Protein AF-A0A7J8DF54-F1 (afdb_monomer)

Sequence (213 aa):
MPSLLFVFAHPPQPQSCFQDPGPQETVVVGHGPRRYTQPSLGPPCSLTLWSVPFHIGLPCTPLQLRAFLTDILLDQLPNLVDLQGFLAQLALAEPQPPKKDLVFEQIPEIWERLERENKGKWKAIAKHQLRHVFSPSEQDLRLQARRWAETYRLDVLEAVAPERPRCAYCGAEASKRCSRCQNEWYCCRECQVKHWEKHGKVCVLAAQGDRAK

pLDDT: mean 71.34, std 25.26, range [26.42, 96.62]

Nearest PDB structures (foldseek):
  2dan-assembly1_A  TM=8.792E-01  e=9.445E-07  Homo sapiens
  2d8q-assembly1_A  TM=7.319E-01  e=5.600E-06  Homo sapiens
  2odd-assembly1_A  TM=9.461E-01  e=7.891E-03  Homo sapiens
  2od1-assembly1_A  TM=8.367E-01  e=3.822E-03  Homo sapiens
  8j07-assembly1_d4  TM=7.594E-01  e=2.431E-01  Homo sapiens

Solvent-accessible surface area (backbone atoms only — not comparable to full-atom values): 14195 Å² total; per-residue (Å²): 136,85,83,84,82,82,81,83,80,77,84,83,79,88,80,83,93,80,79,89,80,79,92,80,88,90,84,86,84,88,92,74,85,89,68,95,74,82,84,91,77,83,82,84,81,93,57,86,78,82,76,74,76,83,59,88,80,60,83,89,49,77,57,67,54,59,81,72,64,39,70,70,55,33,73,76,37,60,84,46,48,62,53,53,51,51,41,53,50,57,73,71,49,75,83,70,76,84,70,92,63,88,80,85,74,88,72,70,66,64,57,62,52,50,50,68,77,40,61,89,40,56,68,59,52,50,56,49,41,44,63,71,66,74,52,63,51,73,68,52,50,53,51,52,52,48,55,58,54,52,61,70,34,67,72,51,50,54,71,72,42,93,66,81,53,45,11,81,66,79,62,46,74,28,84,41,55,42,90,76,42,64,79,50,41,18,60,46,70,65,48,46,60,73,38,31,84,67,48,52,69,55,40,58,59,50,42,49,63,73,70,79,108

InterPro domains:
  IPR002893 Zinc finger, MYND-type [PF01753] (167-203)
  IPR002893 Zinc finger, MYND-type [PS01360] (167-203)
  IPR002893 Zinc finger, MYND-type [PS50865] (167-203)
  IPR052298 Zinc finger MYND domain-containing protein 10 [PTHR13244] (63-212)

Foldseek 3Di:
DDDDDDDDDDDDDDDDDDDDDDDDDDDDDDDDDDDDDDDDDDDDDDDDPDPPPPPPPDPPPLLVCLVVPDPVNCVVPVVCVVVNVVSVVVVVDDPDDDDPDPDDDDDPCVVVVCCVVCPVVVVVVVVVCVVPPVDDDPVRVVVVVVVVVVCPPPVNVQVPDPDADAAPQPRHGFDDADPQQRPHTHNDPVSCVVCCVVVVVVSVVNNVVVVVD

Mean predicted aligned error: 18.93 Å

Organism: Molossus molossus (NCBI:txid27622)

Structure (mmCIF, N/CA/C/O backbone):
data_AF-A0A7J8DF54-F1
#
_entry.id   AF-A0A7J8DF54-F1
#
loop_
_atom_site.group_PDB
_atom_site.id
_atom_site.type_symbol
_atom_site.label_atom_id
_atom_site.label_alt_id
_atom_site.label_comp_id
_atom_site.label_asym_id
_atom_site.label_entity_id
_atom_site.label_seq_id
_atom_site.pdbx_PDB_ins_code
_atom_site.Cartn_x
_atom_site.Cartn_y
_atom_site.Cartn_z
_atom_site.occupancy
_atom_site.B_iso_or_equiv
_atom_site.auth_seq_id
_atom_site.auth_comp_id
_atom_site.auth_asym_id
_atom_site.auth_atom_id
_atom_site.pdbx_PDB_model_num
ATOM 1 N N . MET A 1 1 ? 28.140 -41.581 22.102 1.00 35.22 1 MET A N 1
ATOM 2 C CA . MET A 1 1 ? 27.310 -40.798 21.164 1.00 35.22 1 MET A CA 1
ATOM 3 C C . MET A 1 1 ? 25.873 -40.867 21.656 1.00 35.22 1 MET A C 1
ATOM 5 O O . MET A 1 1 ? 25.261 -41.910 21.467 1.00 35.22 1 MET A O 1
ATOM 9 N N . PRO A 1 2 ? 25.370 -39.871 22.403 1.00 35.12 2 PRO A N 1
ATOM 10 C CA . PRO A 1 2 ? 23.998 -39.905 22.891 1.00 35.12 2 PRO A CA 1
ATOM 11 C C . PRO A 1 2 ? 23.038 -39.406 21.803 1.00 35.12 2 PRO A C 1
ATOM 13 O O . PRO A 1 2 ? 23.248 -38.350 21.208 1.00 35.12 2 PRO A O 1
ATOM 16 N N . SER A 1 3 ? 22.002 -40.197 21.539 1.00 32.00 3 SER A N 1
ATOM 17 C CA . SER A 1 3 ? 20.913 -39.887 20.615 1.00 32.00 3 SER A CA 1
ATOM 18 C C . SER A 1 3 ? 20.014 -38.795 21.199 1.00 32.00 3 SER A C 1
ATOM 20 O O . SER A 1 3 ? 19.428 -38.976 22.265 1.00 32.00 3 SER A O 1
ATOM 22 N N . LEU A 1 4 ? 19.891 -37.668 20.498 1.00 34.78 4 LEU A N 1
ATOM 23 C CA . LEU A 1 4 ? 18.925 -36.613 20.807 1.00 34.78 4 LEU A CA 1
ATOM 24 C C . LEU A 1 4 ? 17.553 -36.999 20.236 1.00 34.78 4 LEU A C 1
ATOM 26 O O . LEU A 1 4 ? 17.355 -37.014 19.023 1.00 34.78 4 LEU A O 1
ATOM 30 N N . LEU A 1 5 ? 16.607 -37.312 21.120 1.00 34.00 5 LEU A N 1
ATOM 31 C CA . LEU A 1 5 ? 15.184 -37.406 20.797 1.00 34.00 5 LEU A CA 1
ATOM 32 C C . LEU A 1 5 ? 14.621 -35.985 20.649 1.00 34.00 5 LEU A C 1
ATOM 34 O O . LEU A 1 5 ? 14.524 -35.247 21.627 1.00 34.00 5 LEU A O 1
ATOM 38 N N . PHE A 1 6 ? 14.245 -35.602 19.429 1.00 32.59 6 PHE A N 1
ATOM 39 C CA . PHE A 1 6 ? 13.460 -34.394 19.179 1.00 32.59 6 PHE A CA 1
ATOM 40 C C . PHE A 1 6 ? 11.992 -34.667 19.525 1.00 32.59 6 PHE A C 1
ATOM 42 O O . PHE A 1 6 ? 11.303 -35.402 18.820 1.00 32.59 6 PHE A O 1
ATOM 49 N N . VAL A 1 7 ? 11.506 -34.066 20.610 1.00 34.78 7 VAL A N 1
ATOM 50 C CA . VAL A 1 7 ? 10.074 -33.999 20.919 1.00 34.78 7 VAL A CA 1
ATOM 51 C C . VAL A 1 7 ? 9.491 -32.815 20.147 1.00 34.78 7 VAL A C 1
ATOM 53 O O . VAL A 1 7 ? 9.779 -31.662 20.460 1.00 34.78 7 VAL A O 1
ATOM 56 N N . PHE A 1 8 ? 8.685 -33.090 19.121 1.00 30.69 8 PHE A N 1
ATOM 57 C CA . PHE A 1 8 ? 7.884 -32.066 18.449 1.00 30.69 8 PHE A CA 1
ATOM 58 C C . PHE A 1 8 ? 6.693 -31.695 19.340 1.00 30.69 8 PHE A C 1
ATOM 60 O O . PHE A 1 8 ? 5.765 -32.483 19.513 1.00 30.69 8 PHE A O 1
ATOM 67 N N . ALA A 1 9 ? 6.716 -30.492 19.915 1.00 31.70 9 ALA A N 1
ATOM 68 C CA . ALA A 1 9 ? 5.557 -29.908 20.577 1.00 31.70 9 ALA A CA 1
ATOM 69 C C . ALA A 1 9 ? 4.592 -29.347 19.516 1.00 31.70 9 ALA A C 1
ATOM 71 O O . ALA A 1 9 ? 4.962 -28.474 18.731 1.00 31.70 9 ALA A O 1
ATOM 72 N N . HIS A 1 10 ? 3.359 -29.854 19.478 1.00 33.41 10 HIS A N 1
ATOM 73 C CA . HIS A 1 10 ? 2.287 -29.275 18.666 1.00 33.41 10 HIS A CA 1
ATOM 74 C C . HIS A 1 10 ? 1.797 -27.943 19.268 1.00 33.41 10 HIS A C 1
ATOM 76 O O . HIS A 1 10 ? 1.716 -27.827 20.494 1.00 33.41 10 HIS A O 1
ATOM 82 N N . PRO A 1 11 ? 1.427 -26.947 18.440 1.00 33.41 11 PRO A N 1
ATOM 83 C CA . PRO A 1 11 ? 0.829 -25.704 18.922 1.00 33.41 11 PRO A CA 1
ATOM 84 C C . PRO A 1 11 ? -0.600 -25.943 19.452 1.00 33.41 11 PRO A C 1
ATOM 86 O O . PRO A 1 11 ? -1.327 -26.766 18.886 1.00 33.41 11 PRO A O 1
ATOM 89 N N . PRO A 1 12 ? -1.039 -25.231 20.509 1.00 33.69 12 PRO A N 1
ATOM 90 C CA . PRO A 1 12 ? -2.396 -25.364 21.028 1.00 33.69 12 PRO A CA 1
ATOM 91 C C . PRO A 1 12 ? -3.403 -24.701 20.076 1.00 33.69 12 PRO A C 1
ATOM 93 O O . PRO A 1 12 ? -3.160 -23.618 19.544 1.00 33.69 12 PRO A O 1
ATOM 96 N N . GLN A 1 13 ? -4.547 -25.356 19.863 1.00 33.25 13 GLN A N 1
ATOM 97 C CA . GLN A 1 13 ? -5.648 -24.805 19.070 1.00 33.25 13 GLN A CA 1
ATOM 98 C C . GLN A 1 13 ? -6.363 -23.652 19.803 1.00 33.25 13 GLN A C 1
ATOM 100 O O . GLN A 1 13 ? -6.474 -23.694 21.032 1.00 33.25 13 GLN A O 1
ATOM 105 N N . PRO A 1 14 ? -6.898 -22.647 19.081 1.00 33.31 14 PRO A N 1
ATOM 106 C CA . PRO A 1 14 ? -7.627 -21.541 19.689 1.00 33.31 14 PRO A CA 1
ATOM 107 C C . PRO A 1 14 ? -9.037 -21.988 20.103 1.00 33.31 14 PRO A C 1
ATOM 109 O O . PRO A 1 14 ? -9.851 -22.378 19.268 1.00 33.31 14 PRO A O 1
ATOM 112 N N . GLN A 1 15 ? -9.340 -21.925 21.400 1.00 37.19 15 GLN A N 1
ATOM 113 C CA . GLN A 1 15 ? -10.696 -22.138 21.911 1.00 37.19 15 GLN A CA 1
ATOM 114 C C . GLN A 1 15 ? -11.549 -20.879 21.678 1.00 37.19 15 GLN A C 1
ATOM 116 O O . GLN A 1 15 ? -11.128 -19.762 21.967 1.00 37.19 15 GLN A O 1
ATOM 121 N N . SER A 1 16 ? -12.750 -21.060 21.125 1.00 37.34 16 SER A N 1
ATOM 122 C CA . SER A 1 16 ? -13.703 -19.996 20.791 1.00 37.34 16 SER A CA 1
ATOM 123 C C . SER A 1 16 ? -14.364 -19.390 22.039 1.00 37.34 16 SER A C 1
ATOM 125 O O . SER A 1 16 ? -15.027 -20.103 22.788 1.00 37.34 16 SER A O 1
ATOM 127 N N . CYS A 1 17 ? -14.259 -18.071 22.227 1.00 31.08 17 CYS A N 1
ATOM 128 C CA . CYS A 1 17 ? -14.715 -17.354 23.431 1.00 31.08 17 CYS A CA 1
ATOM 129 C C . CYS A 1 17 ? -16.201 -16.923 23.461 1.00 31.08 17 CYS A C 1
ATOM 131 O O . CYS A 1 17 ? -16.537 -16.011 24.212 1.00 31.08 17 CYS A O 1
ATOM 133 N N . PHE A 1 18 ? -17.108 -17.501 22.667 1.00 29.97 18 PHE A N 1
ATOM 134 C CA . PHE A 1 18 ? -18.509 -17.044 22.639 1.00 29.97 18 PHE A CA 1
ATOM 135 C C . PHE A 1 18 ? -19.505 -18.191 22.846 1.00 29.97 18 PHE A C 1
ATOM 137 O O . PHE A 1 18 ? -19.723 -19.001 21.950 1.00 29.97 18 PHE A O 1
ATOM 144 N N . GLN A 1 19 ? -20.145 -18.217 24.018 1.00 33.78 19 GLN A N 1
ATOM 145 C CA . GLN A 1 19 ? -21.355 -18.998 24.302 1.00 33.78 19 GLN A CA 1
ATOM 146 C C . GLN A 1 19 ? -22.517 -18.030 24.614 1.00 33.78 19 GLN A C 1
ATOM 148 O O . GLN A 1 19 ? -22.338 -17.062 25.355 1.00 33.78 19 GLN A O 1
ATOM 153 N N . ASP A 1 20 ? -23.679 -18.253 23.983 1.00 29.00 20 ASP A N 1
ATOM 154 C CA . ASP A 1 20 ? -24.892 -17.409 24.045 1.00 29.00 20 ASP A CA 1
ATOM 155 C C . ASP A 1 20 ? -25.546 -17.413 25.451 1.00 29.00 20 ASP A C 1
ATOM 157 O O . ASP A 1 20 ? -25.724 -18.491 26.022 1.00 29.00 20 ASP A O 1
ATOM 161 N N . PRO A 1 21 ? -26.001 -16.265 26.002 1.00 34.81 21 PRO A N 1
ATOM 162 C CA . PRO A 1 21 ? -26.834 -16.252 27.204 1.00 34.81 21 PRO A CA 1
ATOM 163 C C . PRO A 1 21 ? -28.342 -16.269 26.872 1.00 34.81 21 PRO A C 1
ATOM 165 O O . PRO A 1 21 ? -28.807 -15.556 25.981 1.00 34.81 21 PRO A O 1
ATOM 168 N N . GLY A 1 22 ? -29.101 -17.082 27.622 1.00 33.47 22 GLY A N 1
ATOM 169 C CA . GLY A 1 22 ? -30.567 -17.221 27.566 1.00 33.47 22 GLY A CA 1
ATOM 170 C C . GLY A 1 22 ? -31.366 -16.008 28.092 1.00 33.47 22 GLY A C 1
ATOM 171 O O . GLY A 1 22 ? -30.779 -14.981 28.438 1.00 33.47 22 GLY A O 1
ATOM 172 N N . PRO A 1 23 ? -32.714 -16.088 28.116 1.00 32.75 23 PRO A N 1
ATOM 173 C CA . PRO A 1 23 ? -33.599 -14.920 28.143 1.00 32.75 23 PRO A CA 1
ATOM 174 C C . PRO A 1 23 ? -33.670 -14.246 29.524 1.00 32.75 23 PRO A C 1
ATOM 176 O O . PRO A 1 23 ? -33.671 -14.920 30.549 1.00 32.75 23 PRO A O 1
ATOM 179 N N . GLN A 1 24 ? -33.753 -12.910 29.540 1.00 33.47 24 GLN A N 1
ATOM 180 C CA . GLN A 1 24 ? -33.869 -12.083 30.752 1.00 33.47 24 GLN A CA 1
ATOM 181 C C . GLN A 1 24 ? -35.288 -11.507 30.890 1.00 33.47 24 GLN A C 1
ATOM 183 O O . GLN A 1 24 ? -35.827 -10.965 29.924 1.00 33.47 24 GLN A O 1
ATOM 188 N N . GLU A 1 25 ? -35.866 -11.601 32.091 1.00 26.42 25 GLU A N 1
ATOM 189 C CA . GLU A 1 25 ? -37.124 -10.950 32.479 1.00 26.42 25 GLU A CA 1
ATOM 190 C C . GLU A 1 25 ? -36.948 -9.441 32.736 1.00 26.42 25 GLU A C 1
ATOM 192 O O . GLU A 1 25 ? -35.894 -8.956 33.146 1.00 26.42 25 GLU A O 1
ATOM 197 N N . THR A 1 26 ? -38.017 -8.695 32.465 1.00 34.59 26 THR A N 1
ATOM 198 C CA . THR A 1 26 ? -38.134 -7.232 32.517 1.00 34.59 26 THR A CA 1
ATOM 199 C C . THR A 1 26 ? -38.294 -6.676 33.933 1.00 34.59 26 THR A C 1
ATOM 201 O O . THR A 1 26 ? -39.188 -7.110 34.655 1.00 34.59 26 THR A O 1
ATOM 204 N N . VAL A 1 27 ? -37.556 -5.610 34.274 1.00 28.30 27 VAL A N 1
ATOM 205 C CA . VAL A 1 27 ? -37.884 -4.712 35.399 1.00 28.30 27 VAL A CA 1
ATOM 206 C C . VAL A 1 27 ? -37.726 -3.248 34.967 1.00 28.30 27 VAL A C 1
ATOM 208 O O . VAL A 1 27 ? -36.690 -2.839 34.445 1.00 28.30 27 VAL A O 1
ATOM 211 N N . VAL A 1 28 ? -38.784 -2.466 35.182 1.00 35.03 28 VAL A N 1
ATOM 212 C CA . VAL A 1 28 ? -38.892 -1.008 34.988 1.00 35.03 28 VAL A CA 1
ATOM 213 C C . VAL A 1 28 ? -38.694 -0.331 36.345 1.00 35.03 28 VAL A C 1
ATOM 215 O O . VAL A 1 28 ? -39.341 -0.809 37.260 1.00 35.03 28 VAL A O 1
ATOM 218 N N . VAL A 1 29 ? -37.912 0.763 36.470 1.00 29.02 29 VAL A N 1
ATOM 219 C CA . VAL A 1 29 ? -38.160 1.946 37.354 1.00 29.02 29 VAL A CA 1
ATOM 220 C C . VAL A 1 29 ? -37.135 3.083 37.079 1.00 29.02 29 VAL A C 1
ATOM 222 O O . VAL A 1 29 ? -35.932 2.860 37.157 1.00 29.02 29 VAL A O 1
ATOM 225 N N . GLY A 1 30 ? -37.631 4.320 36.871 1.00 27.95 30 GLY A N 1
ATOM 226 C CA . GLY A 1 30 ? -37.164 5.543 37.571 1.00 27.95 30 GLY A CA 1
ATOM 227 C C . GLY A 1 30 ? -36.132 6.491 36.927 1.00 27.95 30 GLY A C 1
ATOM 228 O O . GLY A 1 30 ? -34.966 6.150 36.775 1.00 27.95 30 GLY A O 1
ATOM 229 N N . HIS A 1 31 ? -36.540 7.743 36.668 1.00 36.81 31 HIS A N 1
ATOM 230 C CA . HIS A 1 31 ? -35.697 8.872 36.236 1.00 36.81 31 HIS A CA 1
ATOM 231 C C . HIS A 1 31 ? -34.959 9.564 37.408 1.00 36.81 31 HIS A C 1
ATOM 233 O O . HIS A 1 31 ? -35.584 9.943 38.394 1.00 36.81 31 HIS A O 1
ATOM 239 N N . GLY A 1 32 ? -33.646 9.799 37.253 1.00 32.03 32 GLY A N 1
ATOM 240 C CA . GLY A 1 32 ? -32.759 10.573 38.144 1.00 32.03 32 GLY A CA 1
ATOM 241 C C . GLY A 1 32 ? -31.349 10.738 37.530 1.00 32.03 32 GLY A C 1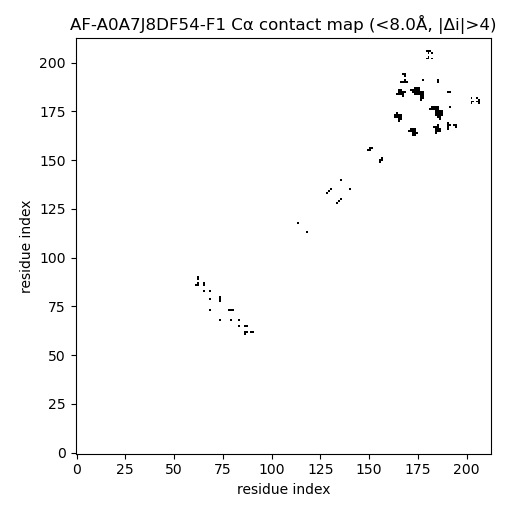
ATOM 242 O O . GLY A 1 32 ? -31.035 10.026 36.571 1.00 32.03 32 GLY A O 1
ATOM 243 N N . PRO A 1 33 ? -30.501 11.687 37.988 1.00 30.23 33 PRO A N 1
ATOM 244 C CA . PRO A 1 33 ? -29.299 12.113 37.266 1.00 30.23 33 PRO A CA 1
ATOM 245 C C . PRO A 1 33 ? -28.225 11.017 37.270 1.00 30.23 33 PRO A C 1
ATOM 247 O O . PRO A 1 33 ? -27.936 10.418 38.306 1.00 30.23 33 PRO A O 1
ATOM 250 N N . ARG A 1 34 ? -27.654 10.742 36.089 1.00 33.94 34 ARG A N 1
ATOM 251 C CA . ARG A 1 34 ? -26.791 9.584 35.802 1.00 33.94 34 ARG A CA 1
ATOM 252 C C . ARG A 1 34 ? -25.570 9.516 36.726 1.00 33.94 34 ARG A C 1
ATOM 254 O O . ARG A 1 34 ? -24.544 10.135 36.463 1.00 33.94 34 ARG A O 1
ATOM 261 N N . ARG A 1 35 ? -25.661 8.679 37.759 1.00 31.02 35 ARG A N 1
ATOM 262 C CA . ARG A 1 35 ? -24.515 7.994 38.363 1.00 31.02 35 ARG A CA 1
ATOM 263 C C . ARG A 1 35 ? -24.384 6.644 37.665 1.00 31.02 35 ARG A C 1
ATOM 265 O O . ARG A 1 35 ? -25.375 5.930 37.545 1.00 31.02 35 ARG A O 1
ATOM 272 N N . TYR A 1 36 ? -23.192 6.307 37.181 1.00 29.86 36 TYR A N 1
ATOM 273 C CA . TYR A 1 36 ? -22.904 4.959 36.693 1.00 29.86 36 TYR A CA 1
ATOM 274 C C . TYR A 1 36 ? -22.988 3.987 37.879 1.00 29.86 36 TYR A C 1
ATOM 276 O O . TYR A 1 36 ? -22.065 3.906 38.684 1.00 29.86 36 TYR A O 1
ATOM 284 N N . THR A 1 37 ? -24.112 3.286 38.019 1.00 32.31 37 THR A N 1
ATOM 285 C CA . THR A 1 37 ? -24.270 2.154 38.936 1.00 32.31 37 THR A CA 1
ATOM 286 C C . THR A 1 37 ? -24.008 0.858 38.169 1.00 32.31 37 THR A C 1
ATOM 288 O O . THR A 1 37 ? -24.681 0.550 37.187 1.00 32.31 37 THR A O 1
ATOM 291 N N . GLN A 1 38 ? -22.995 0.102 38.598 1.00 34.69 38 GLN A N 1
ATOM 292 C CA . GLN A 1 38 ? -22.789 -1.282 38.165 1.00 34.69 38 GLN A CA 1
ATOM 293 C C . GLN A 1 38 ? -23.916 -2.163 38.742 1.00 34.69 38 GLN A C 1
ATOM 295 O O . GLN A 1 38 ? -24.194 -2.046 39.937 1.00 34.69 38 GLN A O 1
ATOM 300 N N . PRO A 1 39 ? -24.564 -3.049 37.961 1.00 29.81 39 PRO A N 1
ATOM 301 C CA . PRO A 1 39 ? -25.486 -4.029 38.517 1.00 29.81 39 PRO A CA 1
ATOM 302 C C . PRO A 1 39 ? -24.705 -5.192 39.139 1.00 29.81 39 PRO A C 1
ATOM 304 O O . PRO A 1 39 ? -23.870 -5.819 38.488 1.00 29.81 39 PRO A O 1
ATOM 307 N N . SER A 1 40 ? -25.004 -5.492 40.400 1.00 38.12 40 SER A N 1
ATOM 308 C CA . SER A 1 40 ? -24.534 -6.674 41.117 1.00 38.12 40 SER A CA 1
ATOM 309 C C . SER A 1 40 ? -25.308 -7.923 40.676 1.00 38.12 40 SER A C 1
ATOM 311 O O . SER A 1 40 ? -26.497 -8.046 40.965 1.00 38.12 40 SER A O 1
ATOM 313 N N . LEU A 1 41 ? -24.624 -8.871 40.037 1.00 33.47 41 LEU A N 1
ATOM 314 C CA . LEU A 1 41 ? -25.020 -10.279 39.931 1.00 33.47 41 LEU A CA 1
ATOM 315 C C . LEU A 1 41 ? -23.773 -11.108 40.283 1.00 33.47 41 LEU A C 1
ATOM 317 O O . LEU A 1 41 ? -22.736 -10.949 39.643 1.00 33.47 41 LEU A O 1
ATOM 321 N N . GLY A 1 42 ? -23.833 -11.914 41.347 1.00 32.62 42 GLY A N 1
ATOM 322 C CA . GLY A 1 42 ? -22.745 -12.831 41.731 1.00 32.62 42 GLY A CA 1
ATOM 323 C C . GLY A 1 42 ? -22.825 -14.181 41.002 1.00 32.62 42 GLY A C 1
ATOM 324 O O . GLY A 1 42 ? -23.674 -14.340 40.130 1.00 32.62 42 GLY A O 1
ATOM 325 N N . PRO A 1 43 ? -22.053 -15.197 41.435 1.00 33.25 43 PRO A N 1
ATOM 326 C CA . PRO A 1 43 ? -20.604 -15.215 41.645 1.00 33.25 43 PRO A CA 1
ATOM 327 C C . PRO A 1 43 ? -19.854 -15.583 40.332 1.00 33.25 43 PRO A C 1
ATOM 329 O O . PRO A 1 43 ? -20.440 -16.188 39.433 1.00 33.25 43 PRO A O 1
ATOM 332 N N . PRO A 1 44 ? -18.563 -15.236 40.177 1.00 35.53 44 PRO A N 1
ATOM 333 C CA . PRO A 1 44 ? -17.842 -15.410 38.918 1.00 35.53 44 PRO A CA 1
ATOM 334 C C . PRO A 1 44 ? -17.349 -16.848 38.706 1.00 35.53 44 PRO A C 1
ATOM 336 O O . PRO A 1 44 ? -16.890 -17.520 39.630 1.00 35.53 44 PRO A O 1
ATOM 339 N N . CYS A 1 45 ? -17.391 -17.285 37.447 1.00 28.95 45 CYS A N 1
ATOM 340 C CA . CYS A 1 45 ? -16.659 -18.450 36.968 1.00 28.95 45 CYS A CA 1
ATOM 341 C C . CYS A 1 45 ? -15.166 -18.324 37.303 1.00 28.95 45 CYS A C 1
ATOM 343 O O . CYS A 1 45 ? -14.555 -17.271 37.125 1.00 28.95 45 CYS A O 1
ATOM 345 N N . SER A 1 46 ? -14.596 -19.437 37.758 1.00 39.56 46 SER A N 1
ATOM 346 C CA . SER A 1 46 ? -13.170 -19.658 37.983 1.00 39.56 46 SER A CA 1
ATOM 347 C C . SER A 1 46 ? -12.372 -19.461 36.687 1.00 39.56 46 SER A C 1
ATOM 349 O O . SER A 1 46 ? -12.168 -20.402 35.925 1.00 39.56 46 SER A O 1
ATOM 351 N N . LEU A 1 47 ? -11.916 -18.233 36.451 1.00 34.81 47 LEU A N 1
ATOM 352 C CA . LEU A 1 47 ? -10.840 -17.890 35.524 1.00 34.81 47 LEU A CA 1
ATOM 353 C C . LEU A 1 47 ? -9.816 -17.068 36.308 1.00 34.81 47 LEU A C 1
ATOM 355 O O . LEU A 1 47 ? -9.837 -15.840 36.346 1.00 34.81 47 LEU A O 1
ATOM 359 N N . THR A 1 48 ? -8.936 -17.778 37.006 1.00 39.88 48 THR A N 1
ATOM 360 C CA . THR A 1 48 ? -7.640 -17.241 37.420 1.00 39.88 48 THR A CA 1
ATOM 361 C C . THR A 1 48 ? -6.856 -16.836 36.169 1.00 39.88 48 THR A C 1
ATOM 363 O O . THR A 1 48 ? -6.808 -17.612 35.218 1.00 39.88 48 THR A O 1
ATOM 366 N N . LEU A 1 49 ? -6.229 -15.652 36.214 1.00 39.75 49 LEU A N 1
ATOM 367 C CA . LEU A 1 49 ? -5.862 -14.775 35.086 1.00 39.75 49 LEU A CA 1
ATOM 368 C C . LEU A 1 49 ? -7.136 -14.163 34.480 1.00 39.75 49 LEU A C 1
ATOM 370 O O . LEU A 1 49 ? -7.776 -14.789 33.654 1.00 39.75 49 LEU A O 1
ATOM 374 N N . TRP A 1 50 ? -7.609 -12.965 34.823 1.00 29.72 50 TRP A N 1
ATOM 375 C CA . TRP A 1 50 ? -6.915 -11.685 34.939 1.00 29.72 50 TRP A CA 1
ATOM 376 C C . TRP A 1 50 ? -7.206 -11.038 36.301 1.00 29.72 50 TRP A C 1
ATOM 378 O O . TRP A 1 50 ? -8.232 -10.400 36.517 1.00 29.72 50 TRP A O 1
ATOM 388 N N . SER A 1 51 ? -6.270 -11.167 37.230 1.00 31.70 51 SER A N 1
ATOM 389 C CA . SER A 1 51 ? -6.157 -10.252 38.365 1.00 31.70 51 SER A CA 1
ATOM 390 C C . SER A 1 51 ? -4.777 -9.628 38.294 1.00 31.70 51 SER A C 1
ATOM 392 O O . SER A 1 51 ? -3.908 -9.914 39.107 1.00 31.70 51 SER A O 1
ATOM 394 N N . VAL A 1 52 ? -4.558 -8.792 37.277 1.00 30.53 52 VAL A N 1
ATOM 395 C CA . VAL A 1 52 ? -3.651 -7.672 37.505 1.00 30.53 52 VAL A CA 1
ATOM 396 C C . VAL A 1 52 ? -4.497 -6.711 38.331 1.00 30.53 52 VAL A C 1
ATOM 398 O O . VAL A 1 52 ? -5.516 -6.245 37.814 1.00 30.53 52 VAL A O 1
ATOM 401 N N . PRO A 1 53 ? -4.194 -6.478 39.618 1.00 32.19 53 PRO A N 1
ATOM 402 C CA . PRO A 1 53 ? -4.865 -5.422 40.347 1.00 32.19 53 PRO A CA 1
ATOM 403 C C . PRO A 1 53 ? -4.680 -4.157 39.518 1.00 32.19 53 PRO A C 1
ATOM 405 O O . PRO A 1 53 ? -3.556 -3.707 39.291 1.00 32.19 53 PRO A O 1
ATOM 408 N N . PHE A 1 54 ? -5.787 -3.604 39.030 1.00 36.59 54 PHE A N 1
ATOM 409 C CA . PHE A 1 54 ? -5.823 -2.208 38.647 1.00 36.59 54 PHE A CA 1
ATOM 410 C C . PHE A 1 54 ? -5.587 -1.463 39.961 1.00 36.59 54 PHE A C 1
ATOM 412 O O . PHE A 1 54 ? -6.519 -1.173 40.709 1.00 36.59 54 PHE A O 1
ATOM 419 N N . HIS A 1 55 ? -4.313 -1.304 40.323 1.00 32.84 55 HIS A N 1
ATOM 420 C CA . HIS A 1 55 ? -3.895 -0.491 41.442 1.00 32.84 55 HIS A CA 1
ATOM 421 C C . HIS A 1 55 ? -4.321 0.926 41.086 1.00 32.84 55 HIS A C 1
ATOM 423 O O . HIS A 1 55 ? -3.626 1.660 40.386 1.00 32.84 55 HIS A O 1
ATOM 429 N N . ILE A 1 56 ? -5.505 1.290 41.568 1.00 38.22 56 ILE A N 1
ATOM 430 C CA . ILE A 1 56 ? -5.917 2.663 41.807 1.00 38.22 56 ILE A CA 1
ATOM 431 C C . ILE A 1 56 ? -4.860 3.220 42.772 1.00 38.22 56 ILE A C 1
ATOM 433 O O . ILE A 1 56 ? -4.969 3.054 43.982 1.00 38.22 56 ILE A O 1
ATOM 437 N N . GLY A 1 57 ? -3.747 3.726 42.244 1.00 35.66 57 GLY A N 1
ATOM 438 C CA . GLY A 1 57 ? -2.590 4.071 43.072 1.00 35.66 57 GLY A CA 1
ATOM 439 C C . GLY A 1 57 ? -1.347 4.533 42.322 1.00 35.66 57 G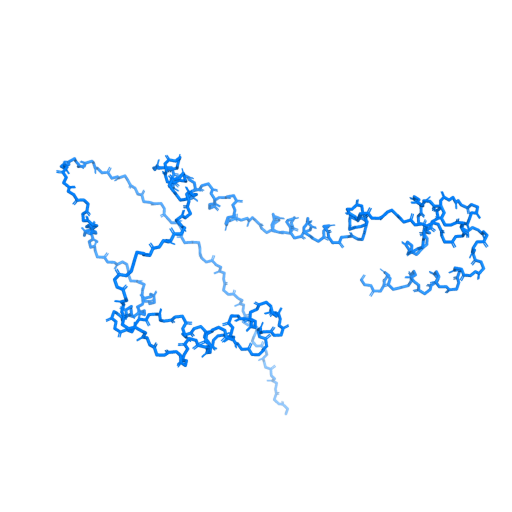LY A C 1
ATOM 440 O O . GLY A 1 57 ? -0.534 5.237 42.908 1.00 35.66 57 GLY A O 1
ATOM 441 N N . LEU A 1 58 ? -1.210 4.229 41.031 1.00 39.94 58 LEU A N 1
ATOM 442 C CA . LEU A 1 58 ? -0.244 4.916 40.176 1.00 39.94 58 LEU A CA 1
ATOM 443 C C . LEU A 1 58 ? -1.006 5.457 38.968 1.00 39.94 58 LEU A C 1
ATOM 445 O O . LEU A 1 58 ? -1.626 4.661 38.259 1.00 39.94 58 LEU A O 1
ATOM 449 N N . PRO A 1 59 ? -1.025 6.782 38.730 1.00 44.09 59 PRO A N 1
ATOM 450 C CA . PRO A 1 59 ? -1.565 7.295 37.482 1.00 44.09 59 PRO A CA 1
ATOM 451 C C . PRO A 1 59 ? -0.850 6.557 36.349 1.00 44.09 59 PRO A C 1
ATOM 453 O O . PRO A 1 59 ? 0.381 6.489 36.347 1.00 44.09 59 PRO A O 1
ATOM 456 N N . CYS A 1 60 ? -1.610 5.965 35.422 1.00 45.75 60 CYS A N 1
ATOM 457 C CA . CYS A 1 60 ? -1.082 5.504 34.140 1.00 45.75 60 CYS A CA 1
ATOM 458 C C . CYS A 1 60 ? -0.565 6.746 33.413 1.00 45.75 60 CYS A C 1
ATOM 460 O O . CYS A 1 60 ? -1.274 7.364 32.622 1.00 45.75 60 CYS A O 1
ATOM 462 N N . THR A 1 61 ? 0.628 7.206 33.781 1.00 63.94 61 THR A N 1
ATOM 463 C CA . THR A 1 61 ? 1.244 8.342 33.125 1.00 63.94 61 THR A CA 1
ATOM 464 C C . THR A 1 61 ? 1.710 7.857 31.759 1.00 63.94 61 THR A C 1
ATOM 466 O O . THR A 1 61 ? 2.209 6.731 31.639 1.00 63.94 61 THR A O 1
ATOM 469 N N . PRO A 1 62 ? 1.599 8.691 30.714 1.00 68.69 62 PRO A N 1
ATOM 470 C CA . PRO A 1 62 ? 2.106 8.351 29.385 1.00 68.69 62 PRO A CA 1
ATOM 471 C C . PRO A 1 62 ? 3.600 7.960 29.404 1.00 68.69 62 PRO A C 1
ATOM 473 O O . PRO A 1 62 ? 4.085 7.303 28.491 1.00 68.69 62 PRO A O 1
ATOM 476 N N . LEU A 1 63 ? 4.322 8.275 30.486 1.00 79.69 63 LEU A N 1
ATOM 477 C CA . LEU A 1 63 ? 5.720 7.922 30.719 1.00 79.69 63 LEU A CA 1
ATOM 478 C C . LEU A 1 63 ? 5.992 6.412 30.795 1.00 79.69 63 LEU A C 1
ATOM 480 O O . LEU A 1 63 ? 7.101 5.998 30.461 1.00 79.69 63 LEU A O 1
ATOM 484 N N . GLN A 1 64 ? 5.014 5.581 31.177 1.00 81.12 64 GLN A N 1
ATOM 485 C CA . GLN A 1 64 ? 5.187 4.120 31.206 1.00 81.12 64 GLN A CA 1
ATOM 486 C C . GLN A 1 64 ? 5.445 3.533 29.808 1.00 81.12 64 GLN A C 1
ATOM 488 O O . GLN A 1 64 ? 6.101 2.500 29.685 1.00 81.12 64 GLN A O 1
ATOM 493 N N . LEU A 1 65 ? 5.006 4.226 28.750 1.00 83.56 65 LEU A N 1
ATOM 494 C CA . LEU A 1 65 ? 5.220 3.823 27.357 1.00 83.56 65 LEU A CA 1
ATOM 495 C C . LEU A 1 65 ? 6.701 3.839 26.954 1.00 83.56 65 LEU A C 1
ATOM 497 O O . LEU A 1 65 ? 7.096 3.103 26.055 1.00 83.56 65 LEU A O 1
ATOM 501 N N . ARG A 1 66 ? 7.543 4.618 27.648 1.00 83.75 66 ARG A N 1
ATOM 502 C CA . ARG A 1 66 ? 8.982 4.722 27.353 1.00 83.75 66 ARG A CA 1
ATOM 503 C C . ARG A 1 66 ? 9.702 3.380 27.453 1.00 83.75 66 ARG A C 1
ATOM 505 O O . ARG A 1 66 ? 10.610 3.136 26.673 1.00 83.75 66 ARG A O 1
ATOM 512 N N . ALA A 1 67 ? 9.282 2.509 28.372 1.00 85.12 67 ALA A N 1
ATOM 513 C CA . ALA A 1 67 ? 9.878 1.184 28.546 1.00 85.12 67 ALA A CA 1
ATOM 514 C C . ALA A 1 67 ? 9.605 0.238 27.361 1.00 85.12 67 ALA A C 1
ATOM 516 O O . ALA A 1 67 ? 10.312 -0.751 27.192 1.00 85.12 67 ALA A O 1
ATOM 517 N N . PHE A 1 68 ? 8.591 0.540 26.546 1.00 88.19 68 PHE A N 1
ATOM 518 C CA . PHE A 1 68 ? 8.188 -0.269 25.395 1.00 88.19 68 PHE A CA 1
ATOM 519 C C . PHE A 1 68 ? 8.704 0.289 24.058 1.00 88.19 68 PHE A C 1
ATOM 521 O O . PHE A 1 68 ? 8.688 -0.427 23.059 1.00 88.19 68 PHE A O 1
ATOM 528 N N . LEU A 1 69 ? 9.189 1.537 24.030 1.00 88.94 69 LEU A N 1
ATOM 529 C CA . LEU A 1 69 ? 9.824 2.163 22.864 1.00 88.94 69 LEU A CA 1
ATOM 530 C C . LEU A 1 69 ? 11.310 1.785 22.799 1.00 88.94 69 LEU A C 1
ATOM 532 O O . LEU A 1 69 ? 12.185 2.612 23.059 1.00 88.94 69 LEU A O 1
ATOM 536 N N . THR A 1 70 ? 11.581 0.513 22.508 1.00 92.19 70 THR A N 1
ATOM 537 C CA . THR A 1 70 ? 12.944 -0.005 22.322 1.00 92.19 70 THR A CA 1
ATOM 538 C C . THR A 1 70 ? 13.549 0.478 21.006 1.00 92.19 70 THR A C 1
ATOM 540 O O . THR A 1 70 ? 12.823 0.737 20.048 1.00 92.19 70 THR A O 1
ATOM 543 N N . ASP A 1 71 ? 14.880 0.528 20.925 1.00 90.81 71 ASP A N 1
ATOM 544 C CA . ASP A 1 71 ? 15.592 0.982 19.719 1.00 90.81 71 ASP A CA 1
ATOM 545 C C . ASP A 1 71 ? 15.206 0.170 18.476 1.00 90.81 71 ASP A C 1
ATOM 547 O O . ASP A 1 71 ? 14.955 0.730 17.417 1.00 90.81 71 ASP A O 1
ATOM 551 N N . ILE A 1 72 ? 15.018 -1.146 18.631 1.00 93.00 72 ILE A N 1
ATOM 552 C CA . ILE A 1 72 ? 14.552 -2.025 17.547 1.00 93.00 72 ILE A CA 1
ATOM 553 C C . ILE A 1 72 ? 13.181 -1.573 17.036 1.00 93.00 72 ILE A C 1
ATOM 555 O O . ILE A 1 72 ? 12.935 -1.547 15.834 1.00 93.00 72 ILE A O 1
ATOM 559 N N . LEU A 1 73 ? 12.266 -1.233 17.944 1.00 92.19 73 LEU A N 1
ATOM 560 C CA . LEU A 1 73 ? 10.920 -0.816 17.578 1.00 92.19 73 LEU A CA 1
ATOM 561 C C . LEU A 1 73 ? 10.932 0.553 16.891 1.00 92.19 73 LEU A C 1
ATOM 563 O O . LEU A 1 73 ? 10.166 0.759 15.955 1.00 92.19 73 LEU A O 1
ATOM 567 N N . LEU A 1 74 ? 11.826 1.450 17.302 1.00 91.38 74 LEU A N 1
ATOM 568 C CA . LEU A 1 74 ? 12.028 2.748 16.659 1.00 91.38 74 LEU A CA 1
ATOM 569 C C . LEU A 1 74 ? 12.676 2.615 15.277 1.00 91.38 74 LEU A C 1
ATOM 571 O O . LEU A 1 74 ? 12.264 3.313 14.356 1.00 91.38 74 LEU A O 1
ATOM 575 N N . ASP A 1 75 ? 13.602 1.672 15.098 1.00 92.69 75 ASP A N 1
ATOM 576 C CA . ASP A 1 75 ? 14.187 1.356 13.791 1.00 92.69 75 ASP A CA 1
ATOM 577 C C . ASP A 1 75 ? 13.132 0.817 12.814 1.00 92.69 75 ASP A C 1
ATOM 579 O O . ASP A 1 75 ? 13.156 1.132 11.625 1.00 92.69 75 ASP A O 1
ATOM 583 N N . GLN A 1 76 ? 12.185 0.006 13.303 1.00 93.44 76 GLN A N 1
ATOM 584 C CA . GLN A 1 76 ? 11.086 -0.506 12.476 1.00 93.44 76 GLN A CA 1
ATOM 585 C C . GLN A 1 76 ? 9.973 0.530 12.248 1.00 93.44 76 GLN A C 1
ATOM 587 O O . GLN A 1 76 ? 9.288 0.477 11.226 1.00 93.44 76 GLN A O 1
ATOM 592 N N . LEU A 1 77 ? 9.765 1.449 13.194 1.00 93.38 77 LEU A N 1
ATOM 593 C CA . LEU A 1 77 ? 8.687 2.441 13.200 1.00 93.38 77 LEU A CA 1
ATOM 594 C C . LEU A 1 77 ? 9.256 3.837 13.522 1.00 93.38 77 LEU A C 1
ATOM 596 O O . LEU A 1 77 ? 9.035 4.363 14.618 1.00 93.38 77 LEU A O 1
ATOM 600 N N . PRO A 1 78 ? 9.968 4.474 12.571 1.00 89.56 78 PRO A N 1
ATOM 601 C CA . PRO A 1 78 ? 10.674 5.737 12.812 1.00 89.56 78 PRO A CA 1
ATOM 602 C C . PRO A 1 78 ? 9.741 6.899 13.182 1.00 89.56 78 PRO A C 1
ATOM 604 O O . PRO A 1 78 ? 10.156 7.857 13.826 1.00 89.56 78 PRO A O 1
ATOM 607 N N . ASN A 1 79 ? 8.451 6.801 12.856 1.00 87.00 79 ASN A N 1
ATOM 608 C CA . ASN A 1 79 ? 7.421 7.752 13.278 1.00 87.00 79 ASN A CA 1
ATOM 609 C C . ASN A 1 79 ? 7.193 7.788 14.802 1.00 87.00 79 ASN A C 1
ATOM 611 O O . ASN A 1 79 ? 6.517 8.687 15.297 1.00 87.00 79 ASN A O 1
ATOM 615 N N . LEU A 1 80 ? 7.715 6.817 15.555 1.00 91.94 80 LEU A N 1
ATOM 616 C CA . LEU A 1 80 ? 7.619 6.779 17.015 1.00 91.94 80 LEU A CA 1
ATOM 617 C C . LEU A 1 80 ? 8.782 7.492 17.718 1.00 91.94 80 LEU A C 1
ATOM 619 O O . LEU A 1 80 ? 8.731 7.674 18.936 1.00 91.94 80 LEU A O 1
ATOM 623 N N . VAL A 1 81 ? 9.798 7.938 16.976 1.00 92.00 81 VAL A N 1
ATOM 624 C CA . VAL A 1 81 ? 10.937 8.688 17.529 1.00 92.00 81 VAL A CA 1
ATOM 625 C C . VAL A 1 81 ? 10.466 10.006 18.147 1.00 92.00 81 VAL A C 1
ATOM 627 O O . VAL A 1 81 ? 10.840 10.330 19.276 1.00 92.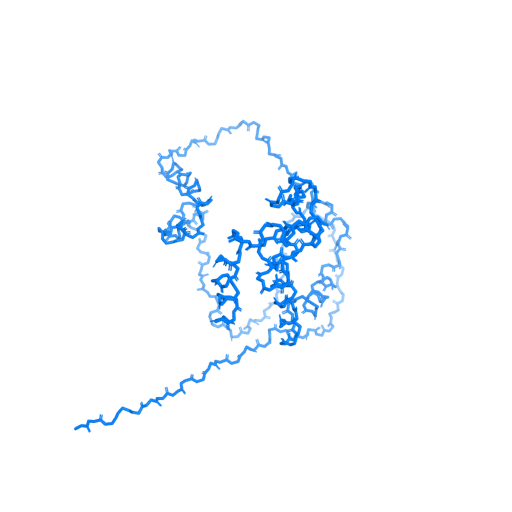00 81 VAL A O 1
ATOM 630 N N . ASP A 1 82 ? 9.556 10.714 17.474 1.00 91.25 82 ASP A N 1
ATOM 631 C CA . ASP A 1 82 ? 8.974 11.960 17.986 1.00 91.25 82 ASP A CA 1
ATOM 632 C C . ASP A 1 82 ? 8.203 11.731 19.293 1.00 91.25 82 ASP A C 1
ATOM 634 O O . ASP A 1 82 ? 8.289 12.525 20.233 1.00 91.25 82 ASP A O 1
ATOM 638 N N . LEU A 1 83 ? 7.497 10.599 19.393 1.00 90.94 83 LEU A N 1
ATOM 639 C CA . LEU A 1 83 ? 6.800 10.204 20.613 1.00 90.94 83 LEU A CA 1
ATOM 640 C C . LEU A 1 83 ? 7.789 9.914 21.749 1.00 90.94 83 LEU A C 1
ATOM 642 O O . LEU A 1 83 ? 7.564 10.354 22.876 1.00 90.94 83 LEU A O 1
ATOM 646 N N . GLN A 1 84 ? 8.893 9.213 21.477 1.00 90.62 84 GLN A N 1
ATOM 647 C CA . GLN A 1 84 ? 9.931 8.958 22.480 1.00 90.62 84 GLN A CA 1
ATOM 648 C C . GLN A 1 84 ? 10.535 10.272 23.001 1.00 90.62 84 GLN A C 1
ATOM 650 O O . GLN A 1 84 ? 10.678 10.445 24.216 1.00 90.62 84 GLN A O 1
ATOM 655 N N . GLY A 1 85 ? 10.821 11.215 22.097 1.00 89.75 85 GLY A N 1
ATOM 656 C CA . GLY A 1 85 ? 11.297 12.555 22.435 1.00 89.75 85 GLY A CA 1
ATOM 657 C C . GLY A 1 85 ? 10.302 13.323 23.306 1.00 89.75 85 GLY A C 1
ATOM 658 O O . GLY A 1 85 ? 10.672 13.840 24.360 1.00 89.75 85 GLY A O 1
ATOM 659 N N . PHE A 1 86 ? 9.023 13.323 22.931 1.00 90.19 86 PHE A N 1
ATOM 660 C CA . PHE A 1 86 ? 7.960 13.963 23.707 1.00 90.19 86 PHE A CA 1
ATOM 661 C C . PHE A 1 86 ? 7.805 13.355 25.110 1.00 90.19 86 PHE A C 1
ATOM 663 O O . PHE A 1 86 ? 7.694 14.073 26.103 1.00 90.19 86 PHE A O 1
ATOM 670 N N . LEU A 1 87 ? 7.864 12.028 25.234 1.00 89.50 87 LEU A N 1
ATOM 671 C CA . LEU A 1 87 ? 7.793 11.355 26.532 1.00 89.50 87 LEU A CA 1
ATOM 672 C C . LEU A 1 87 ? 9.020 11.639 27.410 1.00 89.50 87 LEU A C 1
ATOM 674 O O . LEU A 1 87 ? 8.897 11.705 28.635 1.00 89.50 87 LEU A O 1
ATOM 678 N N . ALA A 1 88 ? 10.201 11.814 26.813 1.00 87.69 88 ALA A N 1
ATOM 679 C CA . ALA A 1 88 ? 11.390 12.254 27.536 1.00 87.69 88 ALA A CA 1
ATOM 680 C C . ALA A 1 88 ? 11.241 13.703 28.030 1.00 87.69 88 ALA A C 1
ATOM 682 O O . ALA A 1 88 ? 11.562 13.978 29.185 1.00 87.69 88 ALA A O 1
ATOM 683 N N . GLN A 1 89 ? 10.683 14.597 27.207 1.00 87.62 89 GLN A N 1
ATOM 684 C CA . GLN A 1 89 ? 10.367 15.975 27.600 1.00 87.62 89 GLN A CA 1
ATOM 685 C C . GLN A 1 89 ? 9.362 16.018 28.755 1.00 87.62 89 GLN A C 1
ATOM 687 O O . GLN A 1 89 ? 9.601 16.705 29.744 1.00 87.62 89 GLN A O 1
ATOM 692 N N . LEU A 1 90 ? 8.279 15.237 28.684 1.00 84.62 90 LEU A N 1
ATOM 693 C CA . LEU A 1 90 ? 7.284 15.149 29.758 1.00 84.62 90 LEU A CA 1
ATOM 694 C C . LEU A 1 90 ? 7.857 14.605 31.070 1.00 84.62 90 LEU A C 1
ATOM 696 O O . LEU A 1 90 ? 7.389 14.986 32.135 1.00 84.62 90 LEU A O 1
ATOM 700 N N . ALA A 1 91 ? 8.850 13.716 31.012 1.00 84.69 91 ALA A N 1
ATOM 701 C CA . ALA A 1 91 ? 9.486 13.185 32.215 1.00 84.69 91 ALA A CA 1
ATOM 702 C C . ALA A 1 91 ? 10.394 14.201 32.921 1.00 84.69 91 ALA A C 1
ATOM 704 O O . ALA A 1 91 ? 10.655 14.054 34.111 1.00 84.69 91 ALA A O 1
ATOM 705 N N . LEU A 1 92 ? 10.899 15.187 32.177 1.00 84.69 92 LEU A N 1
ATOM 706 C CA . LEU A 1 92 ? 11.711 16.286 32.699 1.00 84.69 92 LEU A CA 1
ATOM 707 C C . LEU A 1 92 ? 10.857 17.503 33.080 1.00 84.69 92 LEU A C 1
ATOM 709 O O . LEU A 1 92 ? 11.301 18.338 33.862 1.00 84.69 92 LEU A O 1
ATOM 713 N N . ALA A 1 93 ? 9.649 17.618 32.524 1.00 81.31 93 ALA A N 1
ATOM 714 C CA . ALA A 1 93 ? 8.731 18.705 32.815 1.00 81.31 93 ALA A CA 1
ATOM 715 C C . ALA A 1 93 ? 8.141 18.559 34.225 1.00 81.31 93 ALA A C 1
ATOM 717 O O . ALA A 1 93 ? 7.480 17.571 34.544 1.00 81.31 93 ALA A O 1
ATOM 718 N N . GLU A 1 94 ? 8.329 19.576 35.066 1.00 72.69 94 GLU A N 1
ATOM 719 C CA . GLU A 1 94 ? 7.620 19.658 36.341 1.00 72.69 94 GLU A CA 1
ATOM 720 C C . GLU A 1 94 ? 6.119 19.865 36.082 1.00 72.69 94 GLU A C 1
ATOM 722 O O . GLU A 1 94 ? 5.752 20.761 35.305 1.00 72.69 94 GLU A O 1
ATOM 727 N N . PRO A 1 95 ? 5.229 19.073 36.714 1.00 66.50 95 PRO A N 1
ATOM 728 C CA . PRO A 1 95 ? 3.797 19.252 36.555 1.00 66.50 95 PRO A CA 1
ATOM 729 C C . PRO A 1 95 ? 3.422 20.637 37.075 1.00 66.50 95 PRO A C 1
ATOM 731 O O . PRO A 1 95 ? 3.481 20.916 38.273 1.00 66.50 95 PRO A O 1
ATOM 734 N N . GLN A 1 96 ? 3.042 21.521 36.155 1.00 66.62 96 GLN A N 1
ATOM 735 C CA . GLN A 1 96 ? 2.518 22.826 36.521 1.00 66.62 96 GLN A CA 1
ATOM 736 C C . GLN A 1 96 ? 1.239 22.612 37.343 1.00 66.62 96 GLN A C 1
ATOM 738 O O . GLN A 1 96 ? 0.412 21.773 36.961 1.00 66.62 96 GLN A O 1
ATOM 743 N N . PRO A 1 97 ? 1.040 23.345 38.453 1.00 68.38 97 PRO A N 1
ATOM 744 C CA . PRO A 1 97 ? -0.226 23.293 39.167 1.00 68.38 97 PRO A CA 1
ATOM 745 C C . PRO A 1 97 ? -1.352 23.622 38.176 1.00 68.38 97 PRO A C 1
ATOM 747 O O . PRO A 1 97 ? -1.168 24.517 37.342 1.00 68.38 97 PRO A O 1
ATOM 750 N N . PRO A 1 98 ? -2.488 22.901 38.217 1.00 64.69 98 PRO A N 1
ATOM 751 C CA . PRO A 1 98 ? -3.547 23.059 37.232 1.00 64.69 98 PRO A CA 1
ATOM 752 C C . PRO A 1 98 ? -4.014 24.513 37.235 1.00 64.69 98 PRO A C 1
ATOM 754 O O . PRO A 1 98 ? -4.643 24.983 38.188 1.00 64.69 98 PRO A O 1
ATOM 757 N N . LYS A 1 99 ? -3.665 25.246 36.175 1.00 68.50 99 LYS A N 1
ATOM 758 C CA . LYS A 1 99 ? -4.176 26.594 35.960 1.00 68.50 99 LYS A CA 1
ATOM 759 C C . LYS A 1 99 ? -5.670 26.453 35.707 1.00 68.50 99 LYS A C 1
ATOM 761 O O . LYS A 1 99 ? -6.082 25.623 34.902 1.00 68.50 99 LYS A O 1
ATOM 766 N N . LYS A 1 100 ? -6.491 27.244 36.400 1.00 68.88 100 LYS A N 1
ATOM 767 C CA . LYS A 1 100 ? -7.949 27.300 36.188 1.00 68.88 100 LYS A CA 1
ATOM 768 C C . LYS A 1 100 ? -8.288 28.061 34.897 1.00 68.88 100 LYS A C 1
ATOM 770 O O . LYS A 1 100 ? -9.214 28.867 34.882 1.00 68.88 100 LYS A O 1
ATOM 775 N N . ASP A 1 101 ? -7.499 27.852 33.853 1.00 65.06 101 ASP A N 1
ATOM 776 C CA . ASP A 1 101 ? -7.693 28.490 32.563 1.00 65.06 101 ASP A CA 1
ATOM 777 C C . ASP A 1 101 ? -8.722 27.686 31.767 1.00 65.06 101 ASP A C 1
ATOM 779 O O . ASP A 1 101 ? -8.879 26.476 31.949 1.00 65.06 101 ASP A O 1
ATOM 783 N N . LEU A 1 102 ? -9.467 28.380 30.908 1.00 70.44 102 LEU A N 1
ATOM 784 C CA . LEU A 1 102 ? -10.479 27.773 30.055 1.00 70.44 102 LEU A CA 1
ATOM 785 C C . LEU A 1 102 ? -9.782 26.815 29.072 1.00 70.44 102 LEU A C 1
ATOM 787 O O . LEU A 1 102 ? -9.148 27.249 28.111 1.00 70.44 102 LEU A O 1
ATOM 791 N N . VAL A 1 103 ? -9.866 25.510 29.328 1.00 71.62 103 VAL A N 1
ATOM 792 C CA . VAL A 1 103 ? -9.321 24.478 28.440 1.00 71.62 103 VAL A CA 1
ATOM 793 C C . VAL A 1 103 ? -10.275 24.314 27.257 1.00 71.62 103 VAL A C 1
ATOM 795 O O . VAL A 1 103 ? -11.385 23.808 27.409 1.00 71.62 103 VAL A O 1
ATOM 798 N N . PHE A 1 104 ? -9.859 24.779 26.078 1.00 61.84 104 PHE A N 1
ATOM 799 C CA . PHE A 1 104 ? -10.607 24.592 24.836 1.00 61.84 104 PHE A CA 1
ATOM 800 C C . PHE A 1 104 ? -10.126 23.313 24.143 1.00 61.84 104 PHE A C 1
ATOM 802 O O . PHE A 1 104 ? -9.191 23.329 23.344 1.00 61.84 104 PHE A O 1
ATOM 809 N N . GLU A 1 105 ? -10.735 22.185 24.494 1.00 70.62 105 GLU A N 1
ATOM 810 C CA . GLU A 1 105 ? -10.482 20.899 23.843 1.00 70.62 105 GLU A CA 1
ATOM 811 C C . GLU A 1 105 ? -11.403 20.720 22.631 1.00 70.62 105 GLU A C 1
ATOM 813 O O . GLU A 1 105 ? -12.616 20.917 22.715 1.00 70.62 105 GLU A O 1
ATOM 818 N N . GLN A 1 106 ? -10.831 20.319 21.491 1.00 68.25 106 GLN A N 1
ATOM 819 C CA . GLN A 1 106 ? -11.626 19.868 20.351 1.00 68.25 106 GLN A CA 1
ATOM 820 C C . GLN A 1 106 ? -12.175 18.479 20.662 1.00 68.25 106 GLN A C 1
ATOM 822 O O . GLN A 1 106 ? -11.459 17.479 20.599 1.00 68.25 106 GLN A O 1
ATOM 827 N N . ILE A 1 107 ? -13.458 18.423 21.005 1.00 70.06 107 ILE A N 1
ATOM 828 C CA . ILE A 1 107 ? -14.158 17.162 21.220 1.00 70.06 107 ILE A CA 1
ATOM 829 C C . ILE A 1 107 ? -14.493 16.575 19.841 1.00 70.06 107 ILE A C 1
ATOM 831 O O . ILE A 1 107 ? -15.162 17.241 19.049 1.00 70.06 107 ILE A O 1
ATOM 835 N N . PRO A 1 108 ? -14.066 15.339 19.520 1.00 68.31 108 PRO A N 1
ATOM 836 C CA . PRO A 1 108 ? -14.425 14.721 18.253 1.00 68.31 108 PRO A CA 1
ATOM 837 C C . PRO A 1 108 ? -15.943 14.481 18.193 1.00 68.31 108 PRO A C 1
ATOM 839 O O . PRO A 1 108 ? -16.462 13.572 18.843 1.00 68.31 108 PRO A O 1
ATOM 842 N N . GLU A 1 109 ? -16.653 15.244 17.358 1.00 77.06 109 GLU A N 1
ATOM 843 C CA . GLU A 1 109 ? -18.114 15.131 17.148 1.00 77.06 109 GLU A CA 1
ATOM 844 C C . GLU A 1 109 ? -18.551 13.763 16.589 1.00 77.06 109 GLU A C 1
ATOM 846 O O . GLU A 1 109 ? -19.725 13.382 16.627 1.00 77.06 109 GLU A O 1
ATOM 851 N N . ILE A 1 110 ? -17.589 12.989 16.079 1.00 83.38 110 ILE A N 1
ATOM 852 C CA . ILE A 1 110 ? -17.796 11.645 15.538 1.00 83.38 110 ILE A CA 1
ATOM 853 C C . ILE A 1 110 ? -18.438 10.735 16.595 1.00 83.38 110 ILE A C 1
ATOM 855 O O . ILE A 1 110 ? -19.317 9.940 16.261 1.00 83.38 110 ILE A O 1
ATOM 859 N N . TRP A 1 111 ? -18.061 10.877 17.870 1.00 81.94 111 TRP A N 1
ATOM 860 C CA . TRP A 1 111 ? -18.589 10.045 18.954 1.00 81.94 111 TRP A CA 1
ATOM 861 C C . TRP A 1 111 ? -20.082 10.249 19.182 1.00 81.94 111 TRP A C 1
ATOM 863 O O . TRP A 1 111 ? -20.833 9.276 19.223 1.00 81.94 111 TRP A O 1
ATOM 873 N N . GLU A 1 112 ? -20.530 11.501 19.286 1.00 85.69 112 GLU A N 1
ATOM 874 C CA . GLU A 1 112 ? -21.945 11.812 19.510 1.00 85.69 112 GLU A CA 1
ATOM 875 C C . GLU A 1 112 ? -22.814 11.320 18.358 1.00 85.69 112 GLU A C 1
ATOM 877 O O . GLU A 1 112 ? -23.906 10.784 18.566 1.00 85.69 112 GLU 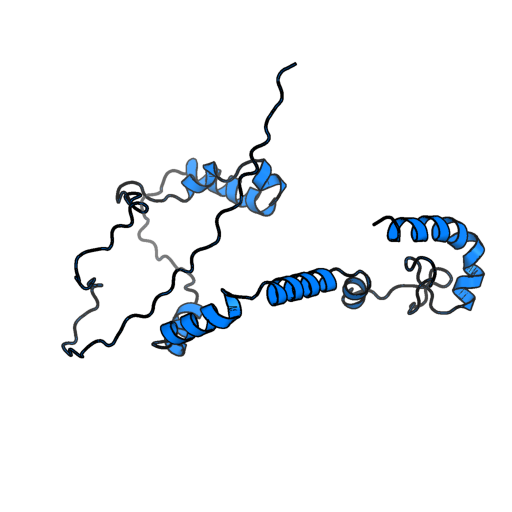A O 1
ATOM 882 N N . ARG A 1 113 ? -22.311 11.469 17.129 1.00 88.50 113 ARG A N 1
ATOM 883 C CA . ARG A 1 113 ? -22.978 10.959 15.936 1.00 88.50 113 ARG A CA 1
ATOM 884 C C . ARG A 1 113 ? -23.091 9.435 15.966 1.00 88.50 113 ARG A C 1
ATOM 886 O O . ARG A 1 113 ? -24.191 8.919 15.776 1.00 88.50 113 ARG A O 1
ATOM 893 N N . LEU A 1 114 ? -21.992 8.727 16.234 1.00 90.75 114 LEU A N 1
ATOM 894 C CA . LEU A 1 114 ? -21.977 7.264 16.294 1.00 90.75 114 LEU A CA 1
ATOM 895 C C . LEU A 1 114 ? -22.891 6.730 17.397 1.00 90.75 114 LEU A C 1
ATOM 897 O O . LEU A 1 114 ? -23.644 5.789 17.150 1.00 90.75 114 LEU A O 1
ATOM 901 N N . GLU A 1 115 ? -22.864 7.341 18.581 1.00 89.06 115 GLU A N 1
ATOM 902 C CA . GLU A 1 115 ? -23.715 6.941 19.699 1.00 89.06 115 GLU A CA 1
ATOM 903 C C . GLU A 1 115 ? -25.190 7.201 19.386 1.00 89.06 115 GLU A C 1
ATOM 905 O O . GLU A 1 115 ? -26.028 6.340 19.637 1.00 89.06 115 GLU A O 1
ATOM 910 N N . ARG A 1 116 ? -25.531 8.339 18.766 1.00 90.38 116 ARG A N 1
ATOM 911 C CA . ARG A 1 116 ? -26.909 8.643 18.352 1.00 90.38 116 ARG A CA 1
ATOM 912 C C . ARG A 1 116 ? -27.431 7.668 17.293 1.00 90.38 116 ARG A C 1
ATOM 914 O O . ARG A 1 116 ? -28.561 7.201 17.409 1.00 90.38 116 ARG A O 1
ATOM 921 N N . GLU A 1 117 ? -26.637 7.358 16.269 1.00 92.38 117 GLU A N 1
ATOM 922 C CA . GLU A 1 117 ? -27.043 6.502 15.142 1.00 92.38 117 GLU A CA 1
ATOM 923 C C . GLU A 1 117 ? -27.099 5.006 15.512 1.00 92.38 117 GLU A C 1
ATOM 925 O O . GLU A 1 117 ? -27.960 4.264 15.012 1.00 92.38 117 GLU A O 1
ATOM 930 N N . ASN A 1 118 ? -26.208 4.565 16.408 1.00 92.00 118 ASN A N 1
ATOM 931 C CA . ASN A 1 118 ? -26.028 3.156 16.769 1.00 92.00 118 ASN A CA 1
ATOM 932 C C . ASN A 1 118 ? -26.547 2.789 18.163 1.00 92.00 118 ASN A C 1
ATOM 934 O O . ASN A 1 118 ? -26.416 1.629 18.570 1.00 92.00 118 ASN A O 1
ATOM 938 N N . LYS A 1 119 ? -27.193 3.722 18.875 1.00 92.62 119 LYS A N 1
ATOM 939 C CA . LYS A 1 119 ? -27.796 3.467 20.187 1.00 92.62 119 LYS A CA 1
ATOM 940 C C . LYS A 1 119 ? -28.656 2.203 20.162 1.00 92.62 119 LYS A C 1
ATOM 942 O O . LYS A 1 119 ? -29.579 2.072 19.362 1.00 92.62 119 LYS A O 1
ATOM 947 N N . GLY A 1 120 ? -28.339 1.250 21.037 1.00 92.50 120 GLY A N 1
ATOM 948 C CA . GLY A 1 120 ? -29.048 -0.033 21.142 1.00 92.50 120 GLY A CA 1
ATOM 949 C C . GLY A 1 120 ? -28.741 -1.057 20.038 1.00 92.50 120 GLY A C 1
ATOM 950 O O . GLY A 1 120 ? -29.077 -2.227 20.201 1.00 92.50 120 GLY A O 1
ATOM 951 N N . LYS A 1 121 ? -28.045 -0.678 18.958 1.00 95.31 121 LYS A N 1
ATOM 952 C CA . LYS A 1 121 ? -27.630 -1.580 17.866 1.00 95.31 121 LYS A CA 1
ATOM 953 C C . LYS A 1 121 ? -26.271 -2.232 18.113 1.00 95.31 121 LYS A C 1
ATOM 955 O O . LYS A 1 121 ? -25.931 -3.189 17.425 1.00 95.31 121 LYS A O 1
ATOM 960 N N . TRP A 1 122 ? -25.520 -1.773 19.116 1.00 93.31 122 TRP A N 1
ATOM 961 C CA . TRP A 1 122 ? -24.174 -2.261 19.441 1.00 93.31 122 TRP A CA 1
ATOM 962 C C . TRP A 1 122 ? -24.075 -3.789 19.540 1.00 93.31 122 TRP A C 1
ATOM 964 O O . TRP A 1 122 ? -23.156 -4.380 18.980 1.00 93.31 122 TRP A O 1
ATOM 974 N N . LYS A 1 123 ? -25.063 -4.452 20.158 1.00 94.38 123 LYS A N 1
ATOM 975 C CA . LYS A 1 123 ? -25.105 -5.924 20.242 1.00 94.38 123 LYS A CA 1
ATOM 976 C C . LYS A 1 123 ? -25.249 -6.589 18.868 1.00 94.38 123 LYS A C 1
ATOM 978 O O . LYS A 1 123 ? -24.601 -7.596 18.599 1.00 94.38 123 LYS A O 1
ATOM 983 N N . ALA A 1 124 ? -26.081 -6.025 17.993 1.00 95.00 124 ALA A N 1
ATOM 984 C CA . ALA A 1 124 ? -26.275 -6.534 16.639 1.00 95.00 124 ALA A CA 1
ATOM 985 C C . ALA A 1 124 ? -25.027 -6.308 15.769 1.00 95.00 124 ALA A C 1
ATOM 987 O O . ALA A 1 124 ? -24.612 -7.219 15.057 1.00 95.00 124 ALA A O 1
ATOM 988 N N . ILE A 1 125 ? -24.394 -5.135 15.887 1.00 94.81 125 ILE A N 1
ATOM 989 C CA . ILE A 1 125 ? -23.140 -4.798 15.195 1.00 94.81 125 ILE A CA 1
ATOM 990 C C . ILE A 1 125 ? -22.027 -5.752 15.632 1.00 94.81 125 ILE A C 1
ATOM 992 O O . ILE A 1 125 ? -21.376 -6.349 14.780 1.00 94.81 125 ILE A O 1
ATOM 996 N N . ALA A 1 126 ? -21.861 -5.969 16.938 1.00 94.50 126 ALA A N 1
ATOM 997 C CA . ALA A 1 126 ? -20.866 -6.896 17.466 1.00 94.50 126 ALA A CA 1
ATOM 998 C C . ALA A 1 126 ? -21.094 -8.328 16.953 1.00 94.50 126 ALA A C 1
ATOM 1000 O O . ALA A 1 126 ? -20.158 -8.972 16.488 1.00 94.50 126 ALA A O 1
ATOM 1001 N N . LYS A 1 127 ? -22.346 -8.813 16.951 1.00 95.44 127 LYS A N 1
ATOM 1002 C CA . LYS A 1 127 ? -22.688 -10.145 16.422 1.00 95.44 127 LYS A CA 1
ATOM 1003 C C . LYS A 1 127 ? -22.405 -10.265 14.922 1.00 95.44 127 LYS A C 1
ATOM 1005 O O . LYS A 1 127 ? -21.954 -11.315 14.468 1.00 95.44 127 LYS A O 1
ATOM 1010 N N . HIS A 1 128 ? -22.658 -9.207 14.156 1.00 94.06 128 HIS A N 1
ATOM 1011 C CA . HIS A 1 128 ? -22.344 -9.157 12.731 1.00 94.06 128 HIS A CA 1
ATOM 1012 C C . HIS A 1 128 ? -20.827 -9.157 12.489 1.00 94.06 128 HIS A C 1
ATOM 1014 O O . HIS A 1 128 ? -20.326 -9.984 11.729 1.00 94.06 128 HIS A O 1
ATOM 1020 N N . GLN A 1 129 ? -20.079 -8.295 13.179 1.00 93.69 129 GLN A N 1
ATOM 1021 C CA . GLN A 1 129 ? -18.624 -8.223 13.047 1.00 93.69 129 GLN A CA 1
ATOM 1022 C C . GLN A 1 129 ? -17.938 -9.514 13.488 1.00 93.69 129 GLN A C 1
ATOM 1024 O O . GLN A 1 129 ? -17.007 -9.961 12.825 1.00 93.69 129 GLN A O 1
ATOM 1029 N N . LEU A 1 130 ? -18.420 -10.156 14.554 1.00 92.19 130 LEU A N 1
ATOM 1030 C CA . LEU A 1 130 ? -17.889 -11.443 14.991 1.00 92.19 130 LEU A CA 1
ATOM 1031 C C . LEU A 1 130 ? -17.974 -12.481 13.865 1.00 92.19 130 LEU A C 1
ATOM 1033 O O . LEU A 1 130 ? -16.992 -13.146 13.566 1.00 92.19 130 LEU A O 1
ATOM 1037 N N . ARG A 1 131 ? -19.124 -12.559 13.188 1.00 87.19 131 ARG A N 1
ATOM 1038 C CA . ARG A 1 131 ? -19.368 -13.531 12.114 1.00 87.19 131 ARG A CA 1
ATOM 1039 C C . ARG A 1 131 ? -18.597 -13.241 10.828 1.00 87.19 131 ARG A C 1
ATOM 1041 O O . ARG A 1 131 ? -18.200 -14.184 10.159 1.00 87.19 131 ARG A O 1
ATOM 1048 N N . HIS A 1 132 ? -18.428 -11.972 10.462 1.00 83.50 132 HIS A N 1
ATOM 1049 C CA . HIS A 1 132 ? -17.922 -11.602 9.132 1.00 83.50 132 HIS A CA 1
ATOM 1050 C C . HIS A 1 132 ? -16.503 -11.027 9.119 1.00 83.50 132 HIS A C 1
ATOM 1052 O O . HIS A 1 132 ? -15.861 -11.043 8.075 1.00 83.50 132 HIS A O 1
ATOM 1058 N N . VAL A 1 133 ? -16.020 -10.501 10.245 1.00 85.44 133 VAL A N 1
ATOM 1059 C CA . VAL A 1 133 ? -14.738 -9.781 10.327 1.00 85.44 133 VAL A CA 1
ATOM 1060 C C . VAL A 1 133 ? -13.757 -10.501 11.246 1.00 85.44 133 VAL A C 1
ATOM 1062 O O . VAL A 1 133 ? -12.605 -10.685 10.873 1.00 85.44 133 VAL A O 1
ATOM 1065 N N . PHE A 1 134 ? -14.204 -10.942 12.426 1.00 85.75 134 PHE A N 1
ATOM 1066 C CA . PHE A 1 134 ? -13.321 -11.531 13.443 1.00 85.75 134 PHE A CA 1
ATOM 1067 C C . PHE A 1 134 ? -13.259 -13.064 13.429 1.00 85.75 134 PHE A C 1
ATOM 1069 O O . PHE A 1 134 ? -12.458 -13.645 14.155 1.00 85.75 134 PHE A O 1
ATOM 1076 N N . SER A 1 135 ? -14.081 -13.742 12.624 1.00 83.12 135 SER A N 1
ATOM 1077 C CA . SER A 1 135 ? -14.037 -15.205 12.450 1.00 83.12 135 SER A CA 1
ATOM 1078 C C . SER A 1 135 ? -13.948 -15.629 10.974 1.00 83.12 135 SER A C 1
ATOM 1080 O O . SER A 1 135 ? -14.789 -16.402 10.515 1.00 83.12 135 SER A O 1
ATOM 1082 N N . PRO A 1 136 ? -12.968 -15.124 10.199 1.00 83.69 136 PRO A N 1
ATOM 1083 C CA . PRO A 1 136 ? -12.772 -15.556 8.818 1.00 83.69 136 PRO A CA 1
ATOM 1084 C C . PRO A 1 136 ? -12.285 -17.010 8.761 1.00 83.69 136 PRO A C 1
ATOM 1086 O O . PRO A 1 136 ? -11.501 -17.450 9.605 1.00 83.69 136 PRO A O 1
ATOM 1089 N N . SER A 1 137 ? -12.722 -17.763 7.748 1.00 89.56 137 SER A N 1
ATOM 1090 C CA . SER A 1 137 ? -12.168 -19.097 7.502 1.00 89.56 137 SER A CA 1
ATOM 1091 C C . SER A 1 137 ? -10.716 -19.002 7.015 1.00 89.56 137 SER A C 1
ATOM 1093 O O . SER A 1 137 ? -10.269 -17.962 6.528 1.00 89.56 137 SER A O 1
ATOM 1095 N N . GLU A 1 138 ? -9.964 -20.104 7.073 1.00 89.69 138 GLU A N 1
ATOM 1096 C CA . GLU A 1 138 ? -8.600 -20.136 6.522 1.00 89.69 138 GLU A CA 1
ATOM 1097 C C . GLU A 1 138 ? -8.575 -19.793 5.020 1.00 89.69 138 GLU A C 1
ATOM 1099 O O . GLU A 1 138 ? -7.651 -19.138 4.534 1.00 89.69 138 GLU A O 1
ATOM 1104 N N . GLN A 1 139 ? -9.610 -20.193 4.278 1.00 91.56 139 GLN A N 1
ATOM 1105 C CA . GLN A 1 139 ? -9.739 -19.860 2.860 1.00 91.56 139 GLN A CA 1
ATOM 1106 C C . GLN A 1 139 ? -9.947 -18.356 2.656 1.00 91.56 139 GLN A C 1
ATOM 1108 O O . GLN A 1 139 ? -9.299 -17.773 1.785 1.00 91.56 139 GLN A O 1
ATOM 1113 N N . ASP A 1 140 ? -10.776 -17.721 3.488 1.00 90.44 140 ASP A N 1
ATOM 1114 C CA . ASP A 1 140 ? -11.006 -16.274 3.440 1.00 90.44 140 ASP A CA 1
ATOM 1115 C C . ASP A 1 140 ? -9.735 -15.499 3.783 1.00 90.44 140 ASP A C 1
ATOM 1117 O O . ASP A 1 140 ? -9.390 -14.546 3.085 1.00 90.44 140 ASP A O 1
ATOM 1121 N N . LEU A 1 141 ? -8.992 -15.941 4.803 1.00 90.38 141 LEU A N 1
ATOM 1122 C CA . LEU A 1 141 ? -7.706 -15.349 5.176 1.00 90.38 141 LEU A CA 1
ATOM 1123 C C . LEU A 1 141 ? -6.693 -15.441 4.032 1.00 90.38 141 LEU A C 1
ATOM 1125 O O . LEU A 1 141 ? -6.053 -14.448 3.687 1.00 90.38 141 LEU A O 1
ATOM 1129 N N . ARG A 1 142 ? -6.578 -16.610 3.390 1.00 93.50 142 ARG A N 1
ATOM 1130 C CA . ARG A 1 142 ? -5.709 -16.786 2.216 1.00 93.50 142 ARG A CA 1
ATOM 1131 C C . ARG A 1 142 ? -6.151 -15.905 1.051 1.00 93.50 142 ARG A C 1
ATOM 1133 O O . ARG A 1 142 ? -5.299 -15.352 0.361 1.00 93.50 142 ARG A O 1
ATOM 1140 N N . LEU A 1 143 ? -7.455 -15.757 0.821 1.00 93.62 143 LEU A N 1
ATOM 1141 C CA . LEU A 1 143 ? -7.985 -14.885 -0.226 1.00 93.62 143 LEU A CA 1
ATOM 1142 C C . LEU A 1 143 ? -7.691 -13.409 0.065 1.00 93.62 143 LEU A C 1
ATOM 1144 O O . LEU A 1 143 ? -7.275 -12.686 -0.837 1.00 93.62 143 LEU A O 1
ATOM 1148 N N . GLN A 1 144 ? -7.868 -12.960 1.308 1.00 92.12 144 GLN A N 1
ATOM 1149 C CA . GLN A 1 144 ? -7.529 -11.596 1.715 1.00 92.12 144 GLN A CA 1
ATOM 1150 C C . GLN A 1 144 ? -6.032 -11.324 1.575 1.00 92.12 144 GLN A C 1
ATOM 1152 O O . GLN A 1 144 ? -5.659 -10.327 0.964 1.00 92.12 144 GLN A O 1
ATOM 1157 N N . ALA A 1 145 ? -5.183 -12.243 2.040 1.00 93.44 145 ALA A N 1
ATOM 1158 C CA . ALA A 1 145 ? -3.736 -12.137 1.880 1.00 93.44 145 ALA A CA 1
ATOM 1159 C C . ALA A 1 145 ? -3.330 -12.060 0.400 1.00 93.44 145 ALA A C 1
ATOM 1161 O O . ALA A 1 145 ? -2.493 -11.237 0.036 1.00 93.44 145 ALA A O 1
ATOM 1162 N N . ARG A 1 146 ? -3.962 -12.860 -0.473 1.00 94.94 146 ARG A N 1
ATOM 1163 C CA . ARG A 1 146 ? -3.757 -12.775 -1.929 1.00 94.94 146 ARG A CA 1
ATOM 1164 C C . ARG A 1 146 ? -4.155 -11.411 -2.479 1.00 94.94 146 ARG A C 1
ATOM 1166 O O . ARG A 1 146 ? -3.354 -10.810 -3.179 1.00 94.94 146 ARG A O 1
ATOM 1173 N N . ARG A 1 147 ? -5.333 -10.896 -2.120 1.00 93.25 147 ARG A N 1
ATOM 1174 C CA . ARG A 1 147 ? -5.792 -9.563 -2.551 1.00 93.25 147 ARG A CA 1
ATOM 1175 C C . ARG A 1 147 ? -4.853 -8.451 -2.090 1.00 93.25 147 ARG A C 1
ATOM 1177 O O . ARG A 1 147 ? -4.580 -7.531 -2.847 1.00 93.25 147 ARG A O 1
ATOM 1184 N N . TRP A 1 148 ? -4.335 -8.531 -0.866 1.00 92.81 148 TRP A N 1
ATOM 1185 C CA . TRP A 1 148 ? -3.344 -7.571 -0.379 1.00 92.81 148 TRP A CA 1
ATOM 1186 C C . TRP A 1 148 ? -2.027 -7.672 -1.143 1.00 92.81 148 TRP A C 1
ATOM 1188 O O . TRP A 1 148 ? -1.481 -6.647 -1.534 1.00 92.81 148 TRP A O 1
ATOM 1198 N N . ALA A 1 149 ? -1.544 -8.888 -1.406 1.00 93.38 149 ALA A N 1
ATOM 1199 C CA . ALA A 1 149 ? -0.354 -9.100 -2.224 1.00 93.38 149 ALA A CA 1
ATOM 1200 C C . ALA A 1 149 ? -0.547 -8.591 -3.665 1.00 93.38 149 ALA A C 1
ATOM 1202 O O . ALA A 1 149 ? 0.377 -8.024 -4.243 1.00 93.38 149 ALA A O 1
ATOM 1203 N N . GLU A 1 150 ? -1.750 -8.736 -4.228 1.00 90.88 150 GLU A N 1
ATOM 1204 C CA . GLU A 1 150 ? -2.105 -8.224 -5.555 1.00 90.88 150 GLU A CA 1
ATOM 1205 C C . GLU A 1 150 ? -1.973 -6.699 -5.652 1.00 90.88 150 GLU A C 1
ATOM 1207 O O . GLU A 1 150 ? -1.514 -6.211 -6.683 1.00 90.88 150 GLU A O 1
ATOM 1212 N N . THR A 1 151 ? -2.275 -5.952 -4.583 1.00 89.06 151 THR A N 1
ATOM 1213 C CA . THR A 1 151 ? -2.089 -4.488 -4.530 1.00 89.06 151 THR A CA 1
ATOM 1214 C C . THR A 1 151 ? -0.632 -4.067 -4.746 1.00 89.06 151 THR A C 1
ATOM 1216 O O . THR A 1 151 ? -0.375 -2.985 -5.267 1.00 89.06 151 THR A O 1
ATOM 1219 N N . TYR A 1 152 ? 0.327 -4.921 -4.378 1.00 87.69 152 TYR A N 1
ATOM 1220 C CA . TYR A 1 152 ? 1.761 -4.665 -4.540 1.00 87.69 152 TYR A CA 1
ATOM 1221 C C . TYR A 1 152 ? 2.342 -5.236 -5.834 1.00 87.69 152 TYR A C 1
ATOM 1223 O O . TYR A 1 152 ? 3.561 -5.210 -6.023 1.00 87.69 152 TYR A O 1
ATOM 1231 N N . ARG A 1 153 ? 1.512 -5.755 -6.746 1.00 87.25 153 ARG A N 1
ATOM 1232 C CA . ARG A 1 153 ? 2.011 -6.118 -8.071 1.00 87.25 153 ARG A CA 1
ATOM 1233 C C . ARG A 1 153 ? 2.441 -4.862 -8.824 1.00 87.25 153 ARG A C 1
ATOM 1235 O O . ARG A 1 153 ? 1.777 -3.826 -8.779 1.00 87.25 153 ARG A O 1
ATOM 1242 N N . LEU A 1 154 ? 3.550 -4.982 -9.549 1.00 82.56 154 LEU A N 1
ATOM 1243 C CA . LEU A 1 154 ? 4.177 -3.866 -10.253 1.00 82.56 154 LEU A CA 1
ATOM 1244 C C . LEU A 1 154 ? 3.223 -3.194 -11.252 1.00 82.56 154 LEU A C 1
ATOM 1246 O O . LEU A 1 154 ? 3.193 -1.974 -11.345 1.00 82.56 154 LEU A O 1
ATOM 1250 N N . ASP A 1 155 ? 2.393 -3.977 -11.941 1.00 82.12 155 ASP A N 1
ATOM 1251 C CA . ASP A 1 155 ? 1.399 -3.467 -12.884 1.00 82.12 155 ASP A CA 1
ATOM 1252 C C . ASP A 1 155 ? 0.307 -2.617 -12.223 1.00 82.12 155 ASP A C 1
ATOM 1254 O O . ASP A 1 155 ? -0.135 -1.633 -12.815 1.00 82.12 155 ASP A O 1
ATOM 1258 N N . VAL A 1 156 ? -0.102 -2.958 -10.997 1.00 86.56 156 VAL A N 1
ATOM 1259 C CA . VAL A 1 156 ? -1.073 -2.171 -10.227 1.00 86.56 156 VAL A CA 1
ATOM 1260 C C . VAL A 1 156 ? -0.441 -0.867 -9.758 1.00 86.56 156 VAL A C 1
ATOM 1262 O O . VAL A 1 156 ? -1.025 0.191 -9.978 1.00 86.56 156 VAL A O 1
ATOM 1265 N N . LEU A 1 157 ? 0.759 -0.926 -9.171 1.00 86.31 157 LEU A N 1
ATOM 1266 C CA . LEU A 1 157 ? 1.477 0.259 -8.685 1.00 86.31 157 LEU A CA 1
ATOM 1267 C C . LEU A 1 157 ? 1.760 1.268 -9.804 1.00 86.31 157 LEU A C 1
ATOM 1269 O O . LEU A 1 157 ? 1.609 2.470 -9.606 1.00 86.31 157 LEU A O 1
ATOM 1273 N N . GLU A 1 158 ? 2.119 0.790 -10.993 1.00 82.75 158 GLU A N 1
ATOM 1274 C CA . GLU A 1 158 ? 2.312 1.638 -12.171 1.00 82.75 158 GLU A CA 1
ATOM 1275 C C . GLU A 1 158 ? 1.002 2.264 -12.668 1.00 82.75 158 GLU A C 1
ATOM 1277 O O . GLU A 1 158 ? 1.006 3.405 -13.118 1.00 82.75 158 GLU A O 1
ATOM 1282 N N . ALA A 1 159 ? -0.129 1.556 -12.584 1.00 84.00 159 ALA A N 1
ATOM 1283 C CA . ALA A 1 159 ? -1.419 2.074 -13.042 1.00 84.00 159 ALA A CA 1
ATOM 1284 C C . ALA A 1 159 ? -1.953 3.226 -12.175 1.00 84.00 159 ALA A C 1
ATOM 1286 O O . ALA A 1 159 ? -2.671 4.088 -12.683 1.00 84.00 159 ALA A O 1
ATOM 1287 N N . VAL A 1 160 ? -1.610 3.249 -10.882 1.00 86.50 160 VAL A N 1
ATOM 1288 C CA . VAL A 1 160 ? -1.927 4.367 -9.974 1.00 86.50 160 VAL A CA 1
ATOM 1289 C C . VAL A 1 160 ? -0.823 5.423 -9.904 1.00 86.50 160 VAL A C 1
ATOM 1291 O O . VAL A 1 160 ? -0.997 6.435 -9.222 1.00 86.50 160 VAL A O 1
ATOM 1294 N N . ALA A 1 161 ? 0.298 5.231 -10.605 1.00 85.19 161 ALA A N 1
ATOM 1295 C CA . ALA A 1 161 ? 1.356 6.227 -10.650 1.00 85.19 161 ALA A CA 1
ATOM 1296 C C . ALA A 1 161 ? 0.870 7.497 -11.381 1.00 85.19 161 ALA A C 1
ATOM 1298 O O . ALA A 1 161 ? 0.214 7.406 -12.422 1.00 85.19 161 ALA A O 1
ATOM 1299 N N . PRO A 1 162 ? 1.197 8.698 -10.871 1.00 85.50 162 PRO A N 1
ATOM 1300 C CA . PRO A 1 162 ? 0.754 9.954 -11.476 1.00 85.50 162 PRO A CA 1
ATOM 1301 C C . PRO A 1 162 ? 1.399 10.216 -12.844 1.00 85.50 162 PRO A C 1
ATOM 1303 O O . PRO A 1 162 ? 0.821 10.915 -13.676 1.00 85.50 162 PRO A O 1
ATOM 1306 N N . GLU A 1 163 ? 2.585 9.655 -13.094 1.00 86.88 163 GLU A N 1
ATOM 1307 C CA . GLU A 1 163 ? 3.313 9.815 -14.350 1.00 86.88 163 GLU A CA 1
ATOM 1308 C C . GLU A 1 163 ? 3.189 8.577 -15.236 1.00 86.88 163 GLU A C 1
ATOM 1310 O O . GLU A 1 163 ? 3.427 7.448 -14.806 1.00 86.88 163 GLU A O 1
ATOM 1315 N N . ARG A 1 164 ? 2.865 8.801 -16.514 1.00 87.00 164 ARG A N 1
ATOM 1316 C CA . ARG A 1 164 ? 2.833 7.731 -17.513 1.00 87.00 164 ARG A CA 1
ATOM 1317 C C . ARG A 1 164 ? 4.246 7.397 -17.999 1.00 87.00 164 ARG A C 1
ATOM 1319 O O . ARG A 1 164 ? 5.055 8.309 -18.200 1.00 87.00 164 ARG A O 1
ATOM 1326 N N . PRO A 1 165 ? 4.547 6.111 -18.250 1.00 91.19 165 PRO A N 1
ATOM 1327 C CA . PRO A 1 165 ? 5.873 5.698 -18.681 1.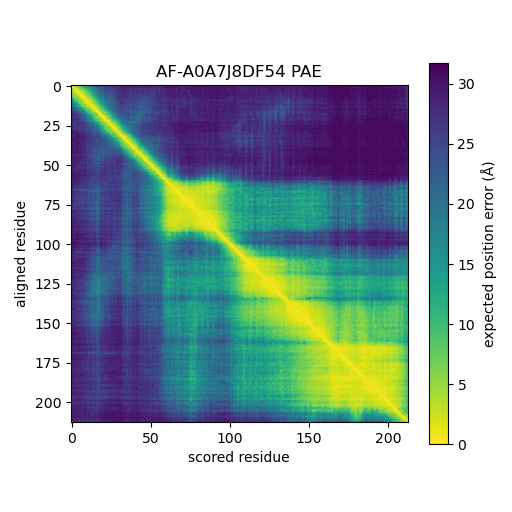00 91.19 165 PRO A CA 1
ATOM 1328 C C . PRO A 1 165 ? 6.217 6.271 -20.059 1.00 91.19 165 PRO A C 1
ATOM 1330 O O . PRO A 1 165 ? 5.353 6.479 -20.914 1.00 91.19 165 PRO A O 1
ATOM 1333 N N . ARG A 1 166 ? 7.510 6.505 -20.294 1.00 94.31 166 ARG A N 1
ATOM 1334 C CA . ARG A 1 166 ? 8.036 7.044 -21.555 1.00 94.31 166 ARG A CA 1
ATOM 1335 C C . ARG A 1 166 ? 8.774 5.971 -22.343 1.00 94.31 166 ARG A C 1
ATOM 1337 O O . ARG A 1 166 ? 9.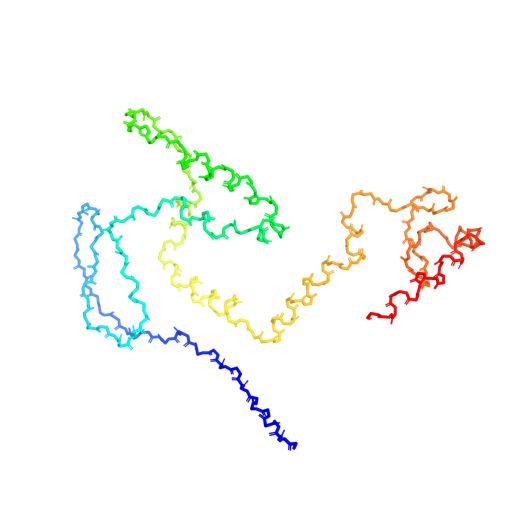350 5.045 -21.788 1.00 94.31 166 ARG A O 1
ATOM 1344 N N . CYS A 1 167 ? 8.762 6.108 -23.661 1.00 96.25 167 CYS A N 1
ATOM 1345 C CA . CYS A 1 167 ? 9.452 5.218 -24.577 1.00 96.25 167 CYS A CA 1
ATOM 1346 C C . CYS A 1 167 ? 10.966 5.420 -24.473 1.00 96.25 167 CYS A C 1
ATOM 1348 O O . CYS A 1 167 ? 11.452 6.524 -24.718 1.00 96.25 167 CYS A O 1
ATOM 1350 N N . ALA A 1 168 ? 11.716 4.348 -24.225 1.00 95.50 168 ALA A N 1
ATOM 1351 C CA . ALA A 1 168 ? 13.175 4.399 -24.094 1.00 95.50 168 ALA A CA 1
ATOM 1352 C C . ALA A 1 168 ? 13.913 4.860 -25.368 1.00 95.50 168 ALA A C 1
ATOM 1354 O O . ALA A 1 168 ? 15.068 5.272 -25.306 1.00 95.50 168 ALA A O 1
ATOM 1355 N N . TYR A 1 169 ? 13.263 4.788 -26.536 1.00 96.62 169 TYR A N 1
ATOM 1356 C CA . TYR A 1 169 ? 13.855 5.217 -27.805 1.00 96.62 169 TYR A CA 1
ATOM 1357 C C . TYR A 1 169 ? 13.518 6.669 -28.169 1.00 96.62 169 TYR A C 1
ATOM 1359 O O . TYR A 1 169 ? 14.409 7.433 -28.522 1.00 96.62 169 TYR A O 1
ATOM 1367 N N . CYS A 1 170 ? 12.235 7.047 -28.122 1.00 96.00 170 CYS A N 1
ATOM 1368 C CA . CYS A 1 170 ? 11.762 8.342 -28.628 1.00 96.00 170 CYS A CA 1
ATOM 1369 C C . CYS A 1 170 ? 11.185 9.281 -27.558 1.00 96.00 170 CYS A C 1
ATOM 1371 O O . CYS A 1 170 ? 10.799 10.396 -27.888 1.00 96.00 170 CYS A O 1
ATOM 1373 N N . GLY A 1 171 ? 11.067 8.844 -26.301 1.00 94.06 171 GLY A N 1
ATOM 1374 C CA . GLY A 1 171 ? 10.559 9.655 -25.186 1.00 94.06 171 GLY A CA 1
ATOM 1375 C C . GLY A 1 171 ? 9.047 9.921 -25.178 1.00 94.06 171 GLY A C 1
ATOM 1376 O O . GLY A 1 171 ? 8.537 10.477 -24.201 1.00 94.06 171 GLY A O 1
ATOM 1377 N N . ALA A 1 172 ? 8.323 9.513 -26.227 1.00 95.25 172 ALA A N 1
ATOM 1378 C CA . ALA A 1 172 ? 6.862 9.581 -26.287 1.00 95.25 172 ALA A CA 1
ATOM 1379 C C . ALA A 1 172 ? 6.212 8.681 -25.226 1.00 95.25 172 ALA A C 1
ATOM 1381 O O . ALA A 1 172 ? 6.842 7.744 -24.739 1.00 95.25 172 ALA A O 1
ATOM 1382 N N . GLU A 1 173 ? 4.946 8.931 -24.896 1.00 94.06 173 GLU A N 1
ATOM 1383 C CA . GLU A 1 173 ? 4.199 8.089 -23.960 1.00 94.06 173 GLU A CA 1
ATOM 1384 C C . GLU A 1 173 ? 4.196 6.622 -24.420 1.00 94.06 173 GLU A C 1
ATOM 1386 O O . GLU A 1 173 ? 3.937 6.304 -25.586 1.00 94.06 173 GLU A O 1
ATOM 1391 N N . ALA A 1 174 ? 4.543 5.725 -23.505 1.00 93.69 174 ALA A N 1
ATOM 1392 C CA . ALA A 1 174 ? 4.627 4.300 -23.748 1.00 93.69 174 ALA A CA 1
ATOM 1393 C C . ALA A 1 174 ? 3.422 3.577 -23.151 1.00 93.69 174 ALA A C 1
ATOM 1395 O O . ALA A 1 174 ? 2.934 3.910 -22.079 1.00 93.69 174 ALA A O 1
ATOM 1396 N N . SER A 1 175 ? 2.970 2.537 -23.844 1.00 89.12 175 SER A N 1
ATOM 1397 C CA . SER A 1 175 ? 1.883 1.664 -23.383 1.00 89.12 175 SER A CA 1
ATOM 1398 C C . SER A 1 175 ? 2.295 0.197 -23.320 1.00 89.12 175 SER A C 1
ATOM 1400 O O . SER A 1 175 ? 1.556 -0.634 -22.798 1.00 89.12 175 SER A O 1
ATOM 1402 N N . LYS A 1 176 ? 3.468 -0.151 -23.866 1.00 90.00 176 LYS A N 1
ATOM 1403 C CA . LYS A 1 176 ? 3.911 -1.535 -24.029 1.00 90.00 176 LYS A CA 1
ATOM 1404 C C . LYS A 1 176 ? 5.253 -1.746 -23.355 1.00 90.00 176 LYS A C 1
ATOM 1406 O O . LYS A 1 176 ? 6.166 -0.937 -23.499 1.00 90.00 176 LYS A O 1
ATOM 1411 N N . ARG A 1 177 ? 5.382 -2.886 -22.684 1.00 91.38 177 ARG A N 1
ATOM 1412 C CA . ARG A 1 177 ? 6.641 -3.355 -22.105 1.00 91.38 177 ARG A CA 1
ATOM 1413 C C . ARG A 1 177 ? 7.328 -4.361 -23.009 1.00 91.38 177 ARG A C 1
ATOM 1415 O O . ARG A 1 177 ? 6.693 -5.032 -23.826 1.00 91.38 177 ARG A O 1
ATOM 1422 N N . CYS A 1 178 ? 8.634 -4.513 -22.823 1.00 92.81 178 CYS A N 1
ATOM 1423 C CA . CYS A 1 178 ? 9.348 -5.654 -23.376 1.00 92.81 178 CYS A CA 1
ATOM 1424 C C . CYS A 1 178 ? 8.731 -6.960 -22.847 1.00 92.81 178 CYS A C 1
ATOM 1426 O O . CYS A 1 178 ? 8.799 -7.240 -21.655 1.00 92.81 178 CYS A O 1
ATOM 1428 N N . SER A 1 179 ? 8.182 -7.799 -23.725 1.00 88.25 179 SER A N 1
ATOM 1429 C CA . SER A 1 179 ? 7.543 -9.067 -23.338 1.00 88.25 179 SER A CA 1
ATOM 1430 C C . SER A 1 179 ? 8.489 -10.084 -22.688 1.00 88.25 179 SER A C 1
ATOM 1432 O O . SER A 1 179 ? 8.024 -11.053 -22.096 1.00 88.25 179 SER A O 1
ATOM 1434 N N . ARG A 1 180 ? 9.810 -9.888 -22.800 1.00 88.56 180 ARG A N 1
ATOM 1435 C CA . ARG A 1 180 ? 10.816 -10.806 -22.253 1.00 88.56 180 ARG A CA 1
ATOM 1436 C C . ARG A 1 180 ? 11.182 -10.510 -20.799 1.00 88.56 180 ARG A C 1
ATOM 1438 O O . ARG A 1 180 ? 11.320 -11.455 -20.034 1.00 88.56 180 ARG A O 1
ATOM 1445 N N . CYS A 1 181 ? 11.394 -9.243 -20.448 1.00 90.69 181 CYS A N 1
ATOM 1446 C CA . CYS A 1 181 ? 11.832 -8.842 -19.105 1.00 90.69 181 CYS A CA 1
ATOM 1447 C C . CYS A 1 181 ? 10.852 -7.930 -18.368 1.00 90.69 181 CYS A C 1
ATOM 1449 O O . CYS A 1 181 ? 11.089 -7.641 -17.212 1.00 90.69 181 CYS A O 1
ATOM 1451 N N . GLN A 1 182 ? 9.825 -7.408 -19.043 1.00 88.62 182 GLN A N 1
ATOM 1452 C CA . GLN A 1 182 ? 8.802 -6.508 -18.492 1.00 88.62 182 GLN A CA 1
ATOM 1453 C C . GLN A 1 182 ? 9.317 -5.215 -17.817 1.00 88.62 182 GLN A C 1
ATOM 1455 O O . GLN A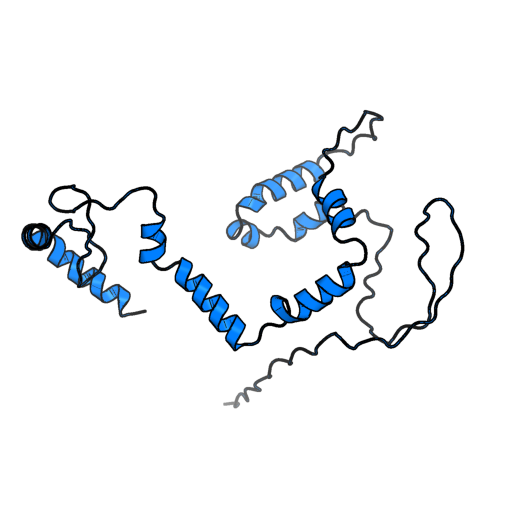 1 182 ? 8.513 -4.448 -17.304 1.00 88.62 182 GLN A O 1
ATOM 1460 N N . ASN A 1 183 ? 10.616 -4.909 -17.912 1.00 88.62 183 ASN A N 1
ATOM 1461 C CA . ASN A 1 183 ? 11.233 -3.770 -17.217 1.00 88.62 183 ASN A CA 1
ATOM 1462 C C . ASN A 1 183 ? 11.398 -2.500 -18.065 1.00 88.62 183 ASN A C 1
ATOM 1464 O O . ASN A 1 183 ? 11.593 -1.428 -17.511 1.00 88.62 183 ASN A O 1
ATOM 1468 N N . GLU A 1 184 ? 11.347 -2.595 -19.397 1.00 92.81 184 GLU A N 1
ATOM 1469 C CA . GLU A 1 184 ? 11.584 -1.452 -20.296 1.00 92.81 184 GLU A CA 1
ATOM 1470 C C . GLU A 1 184 ? 10.344 -1.119 -21.129 1.00 92.81 184 GLU A C 1
ATOM 1472 O O . GLU A 1 184 ? 9.669 -2.030 -21.631 1.00 92.81 184 GLU A O 1
ATOM 1477 N N . TRP A 1 185 ? 10.091 0.179 -21.319 1.00 94.06 185 TRP A N 1
ATOM 1478 C CA . TRP A 1 185 ? 8.872 0.716 -21.923 1.00 94.06 185 TRP A CA 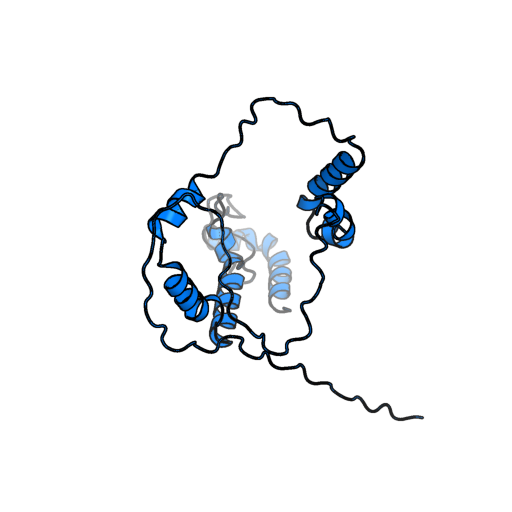1
ATOM 1479 C C . TRP A 1 185 ? 9.071 1.251 -23.343 1.00 94.06 185 TRP A C 1
ATOM 1481 O O . TRP A 1 185 ? 10.055 1.917 -23.671 1.00 94.06 185 TRP A O 1
ATOM 1491 N N . TYR A 1 186 ? 8.078 0.997 -24.196 1.00 96.25 186 TYR A N 1
ATOM 1492 C CA . TYR A 1 186 ? 8.047 1.424 -25.590 1.00 96.25 186 TYR A CA 1
ATOM 1493 C C . TYR A 1 186 ? 6.636 1.837 -26.020 1.00 96.25 186 TYR A C 1
ATOM 1495 O O . TYR A 1 186 ? 5.633 1.235 -25.631 1.00 96.25 186 TYR A O 1
ATOM 1503 N N . CYS A 1 187 ? 6.547 2.846 -26.886 1.00 96.25 187 CYS A N 1
ATOM 1504 C CA . CYS A 1 187 ? 5.284 3.213 -27.532 1.00 96.25 187 CYS A CA 1
ATOM 1505 C C . CYS A 1 187 ? 4.873 2.183 -28.602 1.00 96.25 187 CYS A C 1
ATOM 1507 O O . CYS A 1 187 ? 3.693 1.879 -28.773 1.00 96.25 187 CYS A O 1
ATOM 1509 N N . CYS A 1 188 ? 5.847 1.591 -29.301 1.00 94.88 188 CYS A N 1
ATOM 1510 C CA . CYS A 1 188 ? 5.618 0.624 -30.370 1.00 94.88 188 CYS A CA 1
ATOM 1511 C C . CYS A 1 188 ? 6.772 -0.383 -30.515 1.00 94.88 188 CYS A C 1
ATOM 1513 O O . CYS A 1 188 ? 7.874 -0.196 -29.992 1.00 94.88 188 CYS A O 1
ATOM 1515 N N . ARG A 1 189 ? 6.518 -1.461 -31.270 1.00 95.06 189 ARG A N 1
ATOM 1516 C CA . ARG A 1 189 ? 7.497 -2.530 -31.526 1.00 95.06 189 ARG A CA 1
ATOM 1517 C C . ARG A 1 189 ? 8.717 -2.033 -32.301 1.00 95.06 189 ARG A C 1
ATOM 1519 O O . ARG A 1 189 ? 9.823 -2.487 -32.034 1.00 95.06 189 ARG A O 1
ATOM 1526 N N . GLU A 1 190 ? 8.540 -1.092 -33.221 1.00 96.50 190 GLU A N 1
ATOM 1527 C CA . GLU A 1 190 ? 9.644 -0.527 -34.003 1.00 96.50 190 GLU A CA 1
ATOM 1528 C C . GLU A 1 190 ? 10.678 0.164 -33.108 1.00 96.50 190 GLU A C 1
ATOM 1530 O O . GLU A 1 190 ? 11.875 -0.075 -33.254 1.00 96.50 190 GLU A O 1
ATOM 1535 N N . CYS A 1 191 ? 10.224 0.956 -32.131 1.00 96.56 191 CYS A N 1
ATOM 1536 C CA . CYS A 1 191 ? 11.100 1.595 -31.148 1.00 96.56 191 CYS A CA 1
ATOM 1537 C C . CYS A 1 191 ? 11.864 0.565 -30.307 1.00 96.56 191 CYS A C 1
ATOM 1539 O O . CYS A 1 191 ? 13.053 0.743 -30.053 1.00 96.56 191 CYS A O 1
ATOM 1541 N N . GLN A 1 192 ? 11.211 -0.538 -29.932 1.00 95.75 192 GLN A N 1
ATOM 1542 C CA . GLN A 1 192 ? 11.865 -1.632 -29.214 1.00 95.75 192 GLN A CA 1
ATOM 1543 C C . GLN A 1 192 ? 12.977 -2.282 -30.043 1.00 95.75 192 GLN A C 1
ATOM 1545 O O . GLN A 1 192 ? 14.055 -2.542 -29.518 1.00 95.75 192 GLN A O 1
ATOM 1550 N N . VAL A 1 193 ? 12.730 -2.544 -31.330 1.00 95.56 193 VAL A N 1
ATOM 1551 C CA . VAL A 1 193 ? 13.728 -3.156 -32.220 1.00 95.56 193 VAL A CA 1
ATOM 1552 C C . VAL A 1 193 ? 14.897 -2.201 -32.463 1.00 95.56 193 VAL A C 1
ATOM 1554 O O . VAL A 1 193 ? 16.044 -2.625 -32.377 1.00 95.56 193 VAL A O 1
ATOM 1557 N N . LYS A 1 194 ? 14.635 -0.904 -32.672 1.00 96.12 194 LYS A N 1
ATOM 1558 C CA . LYS A 1 194 ? 15.689 0.115 -32.825 1.00 96.12 194 LYS A CA 1
ATOM 1559 C C . LYS A 1 194 ? 16.548 0.266 -31.567 1.00 96.12 194 LYS A C 1
ATOM 1561 O O . LYS A 1 194 ? 17.753 0.457 -31.666 1.00 96.12 194 LYS A O 1
ATOM 1566 N N . HIS A 1 195 ? 15.947 0.155 -30.383 1.00 95.50 195 HIS A N 1
ATOM 1567 C CA . HIS A 1 195 ? 16.669 0.219 -29.110 1.00 95.50 195 HIS A CA 1
ATOM 1568 C C . HIS A 1 195 ? 17.304 -1.124 -28.690 1.00 95.50 195 HIS A C 1
ATOM 1570 O O . HIS A 1 195 ? 18.036 -1.183 -27.699 1.00 95.50 195 HIS A O 1
ATOM 1576 N N . TRP A 1 196 ? 17.060 -2.212 -29.432 1.00 94.19 196 TRP A N 1
ATOM 1577 C CA . TRP A 1 196 ? 17.409 -3.574 -29.017 1.00 94.19 196 TRP A CA 1
ATOM 1578 C C . TRP A 1 196 ? 18.904 -3.785 -28.777 1.00 94.19 196 TRP A C 1
ATOM 1580 O O . TRP A 1 196 ? 19.270 -4.495 -27.846 1.00 94.19 196 TRP A O 1
ATOM 1590 N N . GLU A 1 197 ? 19.775 -3.147 -29.557 1.00 92.94 197 GLU A N 1
ATOM 1591 C CA . GLU A 1 197 ? 21.227 -3.280 -29.394 1.00 92.94 197 GLU A CA 1
ATOM 1592 C C . GLU A 1 197 ? 21.709 -2.827 -28.001 1.00 92.94 197 GLU A C 1
ATOM 1594 O O . GLU A 1 197 ? 22.604 -3.439 -27.410 1.00 92.94 197 GLU A O 1
ATOM 1599 N N . LYS A 1 198 ? 21.063 -1.797 -27.435 1.00 92.25 198 LYS A N 1
ATOM 1600 C CA . LYS A 1 198 ? 21.332 -1.306 -26.076 1.00 92.25 198 LYS A CA 1
ATOM 1601 C C . LYS A 1 198 ? 20.572 -2.120 -25.030 1.00 92.25 198 LYS A C 1
ATOM 1603 O O . LYS A 1 198 ? 21.173 -2.632 -24.086 1.00 92.25 198 LYS A O 1
ATOM 1608 N N . HIS A 1 199 ? 19.264 -2.287 -25.218 1.00 93.94 199 HIS A N 1
ATOM 1609 C CA . HIS A 1 199 ? 18.395 -2.960 -24.251 1.00 93.94 199 HIS A CA 1
ATOM 1610 C C . HIS A 1 199 ? 18.697 -4.457 -24.096 1.00 93.94 199 HIS A C 1
ATOM 1612 O O . HIS A 1 199 ? 18.617 -4.988 -22.991 1.00 93.94 199 HIS A O 1
ATOM 1618 N N . GLY A 1 200 ? 19.067 -5.156 -25.172 1.00 92.12 200 GLY A N 1
ATOM 1619 C CA . GLY A 1 200 ? 19.218 -6.612 -25.205 1.00 92.12 200 GLY A CA 1
ATOM 1620 C C . GLY A 1 200 ? 20.196 -7.154 -24.161 1.00 92.12 200 GLY A C 1
ATOM 1621 O O . GLY A 1 200 ? 19.933 -8.201 -23.571 1.00 92.12 200 GLY A O 1
ATOM 1622 N N . LYS A 1 201 ? 21.270 -6.411 -23.862 1.00 89.50 201 LYS A N 1
ATOM 1623 C CA . LYS A 1 201 ? 22.264 -6.773 -22.836 1.00 89.50 201 LYS A CA 1
ATOM 1624 C C . LYS A 1 201 ? 21.647 -6.805 -21.433 1.00 89.50 201 LYS A C 1
ATOM 1626 O O . LYS A 1 201 ? 21.843 -7.762 -20.692 1.00 89.50 201 LYS A O 1
ATOM 1631 N N . VAL A 1 202 ? 20.847 -5.792 -21.099 1.00 90.25 202 VAL A N 1
ATOM 1632 C CA . VAL A 1 202 ? 20.174 -5.663 -19.794 1.00 90.25 202 VAL A CA 1
ATOM 1633 C C . VAL A 1 202 ? 18.936 -6.563 -19.718 1.00 90.25 202 VAL A C 1
ATOM 1635 O O . VAL A 1 202 ? 18.638 -7.137 -18.673 1.00 90.25 202 VAL A O 1
ATOM 1638 N N . CYS A 1 203 ? 18.246 -6.761 -20.844 1.00 92.50 203 CYS A N 1
ATOM 1639 C CA . CYS A 1 203 ? 17.036 -7.575 -20.947 1.00 92.50 203 CYS A CA 1
ATOM 1640 C C . CYS A 1 203 ? 17.250 -9.020 -20.482 1.00 92.50 203 CYS A C 1
ATOM 1642 O O . CYS A 1 203 ? 16.350 -9.612 -19.886 1.00 92.50 203 CYS A O 1
ATOM 1644 N N . VAL A 1 204 ? 18.416 -9.602 -20.777 1.00 85.00 204 VAL A N 1
ATOM 1645 C CA . VAL A 1 204 ? 18.735 -10.988 -20.406 1.00 85.00 204 VAL A CA 1
ATOM 1646 C C . VAL A 1 204 ? 18.930 -11.126 -18.898 1.00 85.00 204 VAL A C 1
ATOM 1648 O O . VAL A 1 204 ? 18.414 -12.078 -18.323 1.00 85.00 204 VAL A O 1
ATOM 1651 N N . LEU A 1 205 ? 19.622 -10.172 -18.272 1.00 81.38 205 LEU A N 1
ATOM 1652 C CA . LEU A 1 205 ? 19.873 -10.163 -16.828 1.00 81.38 205 LEU A CA 1
ATOM 1653 C C . LEU A 1 205 ? 18.571 -9.957 -16.046 1.00 81.38 205 LEU A C 1
ATOM 1655 O O . LEU A 1 205 ? 18.268 -10.707 -15.123 1.00 81.38 205 LEU A O 1
ATOM 1659 N N . ALA A 1 206 ? 17.758 -8.997 -16.486 1.00 77.25 206 ALA A N 1
ATOM 1660 C CA . ALA A 1 206 ? 16.461 -8.702 -15.892 1.00 77.25 206 ALA A CA 1
ATOM 1661 C C . ALA A 1 206 ? 15.504 -9.909 -15.919 1.00 77.25 206 ALA A C 1
ATOM 1663 O O . ALA A 1 206 ? 1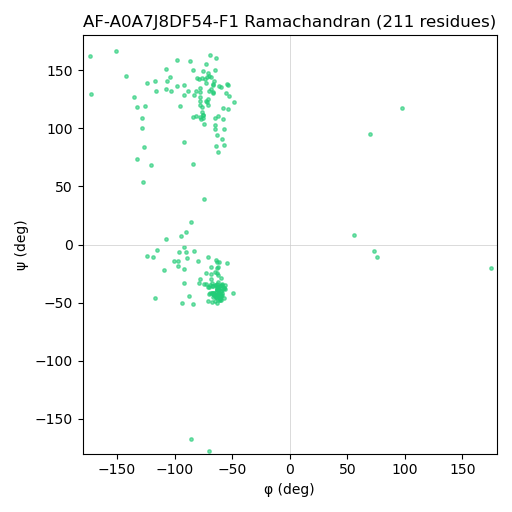4.882 -10.229 -14.915 1.00 77.25 206 ALA A O 1
ATOM 1664 N N . ALA A 1 207 ? 15.438 -10.637 -17.039 1.00 74.00 207 ALA A N 1
ATOM 1665 C CA . ALA A 1 207 ? 14.519 -11.769 -17.195 1.00 74.00 207 ALA A CA 1
ATOM 1666 C C . ALA A 1 207 ? 14.880 -13.019 -16.359 1.00 74.00 207 ALA A C 1
ATOM 1668 O O . ALA A 1 207 ? 14.097 -13.974 -16.331 1.00 74.00 207 ALA A O 1
ATOM 1669 N N . GLN A 1 208 ? 16.072 -13.062 -15.754 1.00 61.22 208 GLN A N 1
ATOM 1670 C CA . GLN A 1 208 ? 16.524 -14.168 -14.902 1.00 61.22 208 GLN A CA 1
ATOM 1671 C C . GLN A 1 208 ? 16.181 -13.936 -13.424 1.00 61.22 208 GLN A C 1
ATOM 1673 O O . GLN A 1 208 ? 15.860 -14.899 -12.731 1.00 61.22 208 GLN A O 1
ATOM 1678 N N . GLY A 1 209 ? 16.179 -12.679 -12.962 1.00 58.72 209 GLY A N 1
ATOM 1679 C CA . GLY A 1 209 ? 15.852 -12.322 -11.576 1.00 58.72 209 GLY A CA 1
ATOM 1680 C C . GLY A 1 209 ? 14.416 -12.673 -11.172 1.00 58.72 209 GLY A C 1
ATOM 1681 O O . GLY A 1 209 ? 14.192 -13.120 -10.051 1.00 58.72 209 GLY A O 1
ATOM 1682 N N . ASP A 1 210 ? 13.469 -12.576 -12.107 1.00 57.06 210 ASP A N 1
ATOM 1683 C CA . ASP A 1 210 ? 12.050 -12.858 -11.845 1.00 57.06 210 ASP A CA 1
ATOM 1684 C C . ASP A 1 210 ? 11.701 -14.356 -11.826 1.00 57.06 210 ASP A C 1
ATOM 1686 O O . ASP A 1 210 ? 10.622 -14.726 -11.375 1.00 57.06 210 ASP A O 1
ATOM 1690 N N . ARG A 1 211 ? 12.585 -15.239 -12.319 1.00 52.56 211 ARG A N 1
ATOM 1691 C CA . ARG A 1 211 ? 12.352 -16.702 -12.332 1.00 52.56 211 ARG A CA 1
ATOM 1692 C C . ARG A 1 211 ? 12.996 -17.443 -11.167 1.00 52.56 211 ARG A C 1
ATOM 1694 O O . ARG A 1 211 ? 12.709 -18.619 -10.975 1.00 52.56 211 ARG A O 1
ATOM 1701 N N . ALA A 1 212 ? 13.905 -16.792 -10.449 1.00 47.97 212 ALA A N 1
ATOM 1702 C CA . ALA A 1 212 ? 14.621 -17.375 -9.318 1.00 47.97 212 ALA A CA 1
ATOM 1703 C C . ALA A 1 212 ? 13.893 -17.159 -7.976 1.00 47.97 212 ALA A C 1
ATOM 1705 O O . ALA A 1 212 ? 14.487 -17.390 -6.923 1.00 47.97 212 ALA A O 1
ATOM 1706 N N . LYS A 1 213 ? 12.641 -16.689 -8.011 1.00 42.84 213 LYS A N 1
ATOM 1707 C CA . LYS A 1 213 ? 11.847 -16.301 -6.847 1.00 42.84 213 LYS A CA 1
ATOM 1708 C C . LYS A 1 213 ? 10.550 -17.093 -6.765 1.00 42.84 213 LYS A C 1
ATOM 1710 O O . LYS A 1 213 ? 9.947 -17.331 -7.835 1.00 42.84 213 LYS A O 1
#

Secondary structure (DSSP, 8-state):
--------PPPPPPPP--------------------PPP---PPP---S------TTS---GGGGGGT--HHHHHH-GGGHHHHHHHHHHHHS---------------THHHHHHHHHTTTHHHHHHHHHHHTSS--HHHHHHHHHHHHHHTSHHHHHHT-SSPPB-TTT-SBP-EE-TTTS-SEESSHHHHHHHHHHHHHHHHHHHHHTT--

Radius of gyration: 30.78 Å; Cα contacts (8 Å, |Δi|>4): 90; chains: 1; bounding box: 66×69×77 Å